Protein AF-B8J6R1-F1 (afdb_monomer)

Mean predicted aligned error: 7.59 Å

Nearest PDB structures (foldseek):
  7c80-assembly1_H  TM=5.118E-01  e=2.790E+00  Mus musculus
  4dok-assembly2_B  TM=2.249E-01  e=8.149E-01  Arabidopsis thaliana
  6kea-assembly3_C  TM=1.669E-01  e=6.079E-01  Escherichia coli K-12
  8dld-assembly1_A  TM=2.001E-01  e=2.958E+00  Physcomitrium patens
  4ext-assembly2_C  TM=1.774E-01  e=2.340E+00  Homo sapiens

Secondary structure (DSSP, 8-state):
-HHHHHHHHHHHHHTS----PPPSSSS-TTSSHHHHHHHHTEEEEEEEETTEEEEEEEEEE--HHHHHHHHHHHHHHHT--HHHHHHHHHHHHHHHHHEEEEEEEEEESSGGG--TTSTT-S-EEEEEETTEEEE-SEEEEE---HHHHHH-TT--TTPEEEEEEEEPPSS-STTS--EEEEEETTEEEEEESSSPPPTTSSSS-TT-

Organism: Anaeromyxobacter dehalogenans (strain ATCC BAA-258 / DSM 21875 / 2CP-1) (NCBI:txid455488)

Radius of gyration: 22.62 Å; Cα contacts (8 Å, |Δi|>4): 304; chains: 1; bounding box: 81×40×54 Å

pLDDT: mean 88.95, std 15.18, range [34.53, 98.81]

Solvent-accessible surface area (backbone atoms only — not comparable to full-atom values): 11945 Å² total; per-residue (Å²): 117,71,70,62,56,53,53,54,52,55,54,55,60,76,66,65,60,81,79,83,72,76,78,78,58,61,74,43,62,84,42,61,71,42,32,56,44,46,54,71,34,39,37,67,29,68,34,64,60,89,90,43,72,47,35,40,41,38,36,31,55,47,49,63,71,41,45,48,34,46,49,54,50,48,30,58,65,71,67,54,51,72,66,57,47,51,54,50,47,56,49,50,54,54,49,46,72,59,18,46,38,30,48,34,34,32,31,34,72,53,64,87,67,56,30,74,59,44,99,80,35,70,55,45,55,32,42,37,45,97,92,45,75,47,58,56,73,42,50,39,79,50,83,87,44,75,66,51,39,39,71,40,74,79,64,48,96,74,42,46,38,29,45,38,30,30,62,57,55,88,73,63,66,77,98,50,61,35,30,48,35,42,35,38,94,91,45,68,31,65,28,56,62,60,55,84,69,72,87,75,74,83,76,72,62,89,90,112

Structure (mmCIF, N/CA/C/O backbone):
data_AF-B8J6R1-F1
#
_entry.id   AF-B8J6R1-F1
#
loop_
_atom_site.group_PDB
_atom_site.id
_atom_site.type_symbol
_atom_site.label_atom_id
_atom_site.label_alt_id
_atom_site.label_comp_id
_atom_site.label_asym_id
_atom_site.label_entity_id
_atom_site.label_seq_id
_atom_site.pdbx_PDB_ins_code
_atom_site.Cartn_x
_atom_site.Cartn_y
_atom_site.Cartn_z
_atom_site.occupancy
_atom_site.B_iso_or_equiv
_atom_site.auth_seq_id
_atom_site.auth_comp_id
_atom_site.auth_asym_id
_atom_site.auth_atom_id
_atom_site.pdbx_PDB_model_num
ATOM 1 N N . MET A 1 1 ? 63.406 -22.999 -19.870 1.00 55.66 1 MET A N 1
ATOM 2 C CA . MET A 1 1 ? 62.777 -21.901 -19.091 1.00 55.66 1 MET A CA 1
ATOM 3 C C . MET A 1 1 ? 61.547 -21.276 -19.757 1.00 55.66 1 MET A C 1
ATOM 5 O O . MET A 1 1 ? 60.588 -21.034 -19.042 1.00 55.66 1 MET A O 1
ATOM 9 N N . ARG A 1 2 ? 61.507 -21.066 -21.085 1.00 55.59 2 ARG A N 1
ATOM 10 C CA . ARG A 1 2 ? 60.378 -20.386 -21.765 1.00 55.59 2 ARG A CA 1
ATOM 11 C C . ARG A 1 2 ? 59.028 -21.137 -21.734 1.00 55.59 2 ARG A C 1
ATOM 13 O O . ARG A 1 2 ? 58.003 -20.495 -21.560 1.00 55.59 2 ARG A O 1
ATOM 20 N N . LEU A 1 3 ? 59.013 -22.476 -21.795 1.00 54.31 3 LEU A N 1
ATOM 21 C CA . LEU A 1 3 ? 57.761 -23.261 -21.729 1.00 54.31 3 LEU A CA 1
ATOM 22 C C . LEU A 1 3 ? 57.068 -23.237 -20.352 1.00 54.31 3 LEU A C 1
ATOM 24 O O . LEU A 1 3 ? 55.846 -23.270 -20.285 1.00 54.31 3 LEU A O 1
ATOM 28 N N . ARG A 1 4 ? 57.828 -23.155 -19.250 1.00 53.97 4 ARG A N 1
ATOM 29 C CA . ARG A 1 4 ? 57.255 -23.097 -17.891 1.00 53.97 4 ARG A CA 1
ATOM 30 C C . ARG A 1 4 ? 56.610 -21.739 -17.596 1.00 53.97 4 ARG A C 1
ATOM 32 O O . ARG A 1 4 ? 55.606 -21.688 -16.900 1.00 53.97 4 ARG A O 1
ATOM 39 N N . ALA A 1 5 ? 57.149 -20.665 -18.176 1.00 56.75 5 ALA A N 1
ATOM 40 C CA . ALA A 1 5 ? 56.562 -19.329 -18.085 1.00 56.75 5 ALA A CA 1
ATOM 41 C C . ALA A 1 5 ? 55.240 -19.222 -18.872 1.00 56.75 5 ALA A C 1
ATOM 43 O O . ALA A 1 5 ? 54.291 -18.612 -18.392 1.00 56.75 5 ALA A O 1
ATOM 44 N N . LEU A 1 6 ? 55.148 -19.875 -20.038 1.00 58.84 6 LEU A N 1
ATOM 45 C CA . LEU A 1 6 ? 53.919 -19.927 -20.843 1.00 58.84 6 LEU A CA 1
ATOM 46 C C . LEU A 1 6 ? 52.807 -20.746 -20.166 1.00 58.84 6 LEU A C 1
ATOM 48 O O . LEU A 1 6 ? 51.653 -20.328 -20.173 1.00 58.84 6 LEU A O 1
ATOM 52 N N . ALA A 1 7 ? 53.150 -21.869 -19.526 1.00 60.62 7 ALA A N 1
ATOM 53 C CA . ALA A 1 7 ? 52.185 -22.684 -18.785 1.00 60.62 7 ALA A CA 1
ATOM 54 C C . ALA A 1 7 ? 51.623 -21.964 -17.542 1.00 60.62 7 ALA A C 1
ATOM 56 O O . ALA A 1 7 ? 50.435 -22.072 -17.252 1.00 60.62 7 ALA A O 1
ATOM 57 N N . ALA A 1 8 ? 52.452 -21.185 -16.838 1.00 61.50 8 ALA A N 1
ATOM 58 C CA . ALA A 1 8 ? 52.012 -20.392 -15.689 1.00 61.50 8 ALA A CA 1
ATOM 59 C C . ALA A 1 8 ? 51.098 -19.218 -16.094 1.00 61.50 8 ALA A C 1
ATOM 61 O O . ALA A 1 8 ? 50.126 -18.931 -15.399 1.00 61.50 8 ALA A O 1
ATOM 62 N N . ALA A 1 9 ? 51.359 -18.578 -17.240 1.00 60.94 9 ALA A N 1
ATOM 63 C CA . ALA A 1 9 ? 50.507 -17.510 -17.769 1.00 60.94 9 ALA A CA 1
ATOM 64 C C . ALA A 1 9 ? 49.133 -18.027 -18.240 1.00 60.94 9 ALA A C 1
ATOM 66 O O . ALA A 1 9 ? 48.117 -17.379 -18.002 1.00 60.94 9 ALA A O 1
ATOM 67 N N . ALA A 1 10 ? 49.083 -19.217 -18.848 1.00 60.88 10 ALA A N 1
ATOM 68 C CA . ALA A 1 10 ? 47.827 -19.846 -19.264 1.00 60.88 10 ALA A CA 1
ATOM 69 C C . ALA A 1 10 ? 46.944 -20.254 -18.067 1.00 60.88 10 ALA A C 1
ATOM 71 O O . ALA A 1 10 ? 45.725 -20.103 -18.121 1.00 60.88 10 ALA A O 1
ATOM 72 N N . LEU A 1 11 ? 47.553 -20.706 -16.964 1.00 62.97 11 LEU A N 1
ATOM 73 C CA . LEU A 1 11 ? 46.832 -21.046 -15.734 1.00 62.97 11 LEU A CA 1
ATOM 74 C C . LEU A 1 11 ? 46.283 -19.799 -15.013 1.00 62.97 11 LEU A C 1
ATOM 76 O O . LEU A 1 11 ? 45.207 -19.856 -14.426 1.00 62.97 11 LEU A O 1
ATOM 80 N N . ALA A 1 12 ? 46.979 -18.661 -15.103 1.00 61.75 12 ALA A N 1
ATOM 81 C CA . ALA A 1 12 ? 46.515 -17.393 -14.539 1.00 61.75 12 ALA A CA 1
ATOM 82 C C . ALA A 1 12 ? 45.316 -16.792 -15.303 1.00 61.75 12 ALA A C 1
ATOM 84 O O . ALA A 1 12 ? 44.443 -16.201 -14.673 1.00 61.75 12 ALA A O 1
ATOM 85 N N . LEU A 1 13 ? 45.219 -16.987 -16.629 1.00 61.38 13 LEU A N 1
ATOM 86 C CA . LEU A 1 13 ? 44.029 -16.586 -17.401 1.00 61.38 13 LEU A CA 1
ATOM 87 C C . LEU A 1 13 ? 42.814 -17.489 -17.141 1.00 61.38 13 LEU A C 1
ATOM 89 O O . LEU A 1 13 ? 41.689 -17.004 -17.180 1.00 61.38 13 LEU A O 1
ATOM 93 N N . ALA A 1 14 ? 43.016 -18.774 -16.838 1.00 60.88 14 ALA A N 1
ATOM 94 C CA . ALA A 1 14 ? 41.920 -19.688 -16.500 1.00 60.88 14 ALA A CA 1
ATOM 95 C C . ALA A 1 14 ? 41.307 -19.416 -15.108 1.00 60.88 14 ALA A C 1
ATOM 97 O O . ALA A 1 14 ? 40.195 -19.856 -14.830 1.00 60.88 14 ALA A O 1
ATOM 98 N N . LEU A 1 15 ? 42.017 -18.675 -14.248 1.00 60.22 15 LEU A N 1
ATOM 99 C CA . LEU A 1 15 ? 41.553 -18.222 -12.930 1.00 60.22 15 LEU A CA 1
ATOM 100 C C . LEU A 1 15 ? 40.971 -16.798 -12.952 1.00 60.22 15 LEU A C 1
ATOM 102 O O . LEU A 1 15 ? 40.545 -16.299 -11.909 1.00 60.22 15 LEU A O 1
ATOM 106 N N . ALA A 1 16 ? 40.923 -16.142 -14.117 1.00 60.88 16 ALA A N 1
ATOM 107 C CA . ALA A 1 16 ? 40.263 -14.853 -14.288 1.00 60.88 16 ALA A CA 1
ATOM 108 C C . ALA A 1 16 ? 38.734 -15.039 -14.298 1.00 60.88 16 ALA A C 1
ATOM 110 O O . ALA A 1 16 ? 38.104 -14.995 -15.345 1.00 60.88 16 ALA A O 1
ATOM 111 N N . GLY A 1 17 ? 38.190 -15.286 -13.102 1.00 61.81 17 GLY A N 1
ATOM 112 C CA . GLY A 1 17 ? 36.862 -14.904 -12.621 1.00 61.81 17 GLY A CA 1
ATOM 113 C C . GLY A 1 17 ? 35.647 -15.332 -13.443 1.00 61.81 17 GLY A C 1
ATOM 114 O O . GLY A 1 17 ? 35.433 -14.870 -14.558 1.00 61.81 17 GLY A O 1
ATOM 115 N N . CYS A 1 18 ? 34.741 -16.090 -12.816 1.00 72.12 18 CYS A N 1
ATOM 116 C CA . CYS A 1 18 ? 33.336 -16.067 -13.222 1.00 72.12 18 CYS A CA 1
ATOM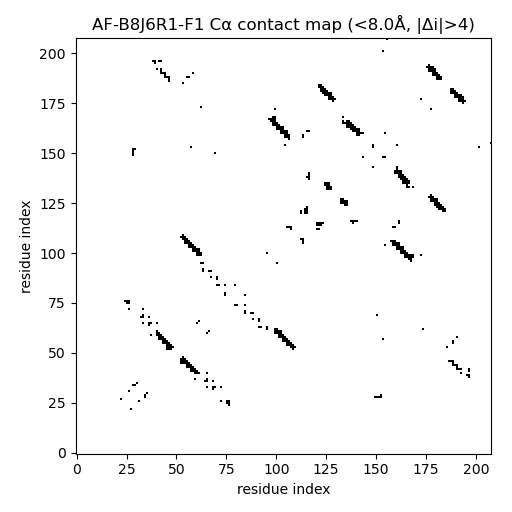 117 C C . CYS A 1 18 ? 32.901 -14.599 -13.399 1.00 72.12 18 CYS A C 1
ATOM 119 O O . CYS A 1 18 ? 33.167 -13.797 -12.496 1.00 72.12 18 CYS A O 1
ATOM 121 N N . PRO A 1 19 ? 32.266 -14.223 -14.525 1.00 68.25 19 PRO A N 1
ATOM 122 C CA . PRO A 1 19 ? 31.814 -12.855 -14.714 1.00 68.25 19 PRO A CA 1
ATOM 123 C C . PRO A 1 19 ? 30.900 -12.488 -13.546 1.00 68.25 19 PRO A C 1
ATOM 125 O O . PRO A 1 19 ? 29.954 -13.215 -13.223 1.00 68.25 19 PRO A O 1
ATOM 128 N N . PHE A 1 20 ? 31.227 -11.386 -12.874 1.00 72.81 20 PHE A N 1
ATOM 129 C CA . PHE A 1 20 ? 30.386 -10.818 -11.832 1.00 72.81 20 PHE A CA 1
ATOM 130 C C . PHE A 1 20 ? 29.082 -10.407 -12.517 1.00 72.81 20 PHE A C 1
ATOM 132 O O . PHE A 1 20 ? 29.046 -9.429 -13.263 1.00 72.81 20 PHE A O 1
ATOM 139 N N . HIS A 1 21 ? 28.035 -11.215 -12.359 1.00 73.38 21 HIS A N 1
ATOM 140 C CA . HIS A 1 21 ? 26.746 -10.886 -12.946 1.00 73.38 21 HIS A CA 1
ATOM 141 C C . HIS A 1 21 ? 26.212 -9.659 -12.203 1.00 73.38 21 HIS A C 1
ATOM 143 O O . HIS A 1 21 ? 26.249 -9.641 -10.966 1.00 73.38 21 HIS A O 1
ATOM 149 N N . PRO A 1 22 ? 25.752 -8.617 -12.916 1.00 75.25 22 PRO A N 1
ATOM 150 C CA . PRO A 1 22 ? 25.158 -7.468 -12.255 1.00 75.25 22 PRO A CA 1
ATOM 151 C C . PRO A 1 22 ? 23.956 -7.940 -11.436 1.00 75.25 22 PRO A C 1
ATOM 153 O O . PRO A 1 22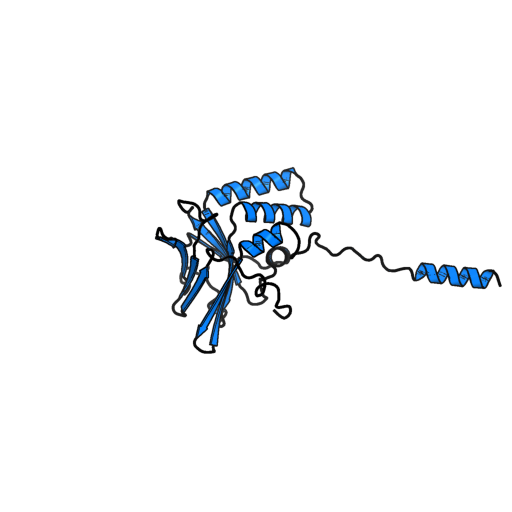 ? 23.198 -8.804 -11.885 1.00 75.25 22 PRO A O 1
ATOM 156 N N . ARG A 1 23 ? 23.783 -7.373 -10.238 1.00 79.38 23 ARG A N 1
ATOM 157 C CA . ARG A 1 23 ? 22.614 -7.633 -9.390 1.00 79.38 23 ARG A CA 1
ATOM 158 C C . ARG A 1 23 ? 21.347 -7.431 -10.218 1.00 79.38 23 ARG A C 1
ATOM 160 O O . ARG A 1 23 ? 21.246 -6.437 -10.922 1.00 79.38 23 ARG A O 1
ATOM 167 N N . GLN A 1 24 ? 20.403 -8.358 -10.129 1.00 83.12 24 GLN A N 1
ATOM 168 C CA . GLN A 1 24 ? 19.082 -8.231 -10.736 1.00 83.12 24 GLN A CA 1
ATOM 169 C C . GLN A 1 24 ? 18.014 -8.294 -9.633 1.00 83.12 24 GLN A C 1
ATOM 171 O O . GLN A 1 24 ? 18.225 -8.996 -8.640 1.00 83.12 24 GLN A O 1
ATOM 176 N N . PRO A 1 25 ? 16.883 -7.592 -9.789 1.00 86.12 25 PRO A N 1
ATOM 177 C CA . PRO A 1 25 ? 16.587 -6.656 -10.874 1.00 86.12 25 PRO A CA 1
ATOM 178 C C . PRO A 1 25 ? 17.297 -5.298 -10.689 1.00 86.12 25 PRO A C 1
ATOM 180 O O . PRO A 1 25 ? 17.637 -4.919 -9.568 1.00 86.12 25 PRO A O 1
ATOM 183 N N . VAL A 1 26 ? 17.509 -4.563 -11.788 1.00 85.00 26 VAL A N 1
ATOM 184 C CA . VAL A 1 26 ? 18.005 -3.172 -11.774 1.00 85.00 26 VAL A CA 1
ATOM 185 C C . VAL A 1 26 ? 16.882 -2.228 -12.225 1.00 85.00 26 VAL A C 1
ATOM 187 O O . VAL A 1 26 ? 16.290 -2.477 -13.274 1.00 85.00 26 VAL A O 1
ATOM 190 N N . PRO A 1 27 ? 16.586 -1.140 -11.490 1.00 89.00 27 PRO A N 1
ATOM 191 C CA . PRO A 1 27 ? 17.128 -0.795 -10.174 1.00 89.00 27 PRO A CA 1
ATOM 192 C C . PRO A 1 27 ? 16.571 -1.717 -9.081 1.00 89.00 27 PRO A C 1
ATOM 194 O O . PRO A 1 27 ? 15.461 -2.245 -9.224 1.00 89.00 27 PRO A O 1
ATOM 197 N N . GLY A 1 28 ? 17.314 -1.896 -7.987 1.00 90.62 28 GLY A N 1
ATOM 198 C CA . GLY A 1 28 ? 16.913 -2.783 -6.893 1.00 90.62 28 GLY A CA 1
ATOM 199 C C . GLY A 1 28 ? 15.638 -2.324 -6.158 1.00 90.62 28 GLY A C 1
ATOM 200 O O . GLY A 1 28 ? 15.211 -1.175 -6.307 1.00 90.62 28 GLY A O 1
ATOM 201 N N . PRO A 1 29 ? 15.028 -3.185 -5.316 1.00 89.62 29 PRO A N 1
ATOM 202 C CA . PRO A 1 29 ? 13.804 -2.877 -4.553 1.00 89.62 29 PRO A CA 1
ATOM 203 C C . PRO A 1 29 ? 13.832 -1.590 -3.709 1.00 89.62 29 PRO A C 1
ATOM 205 O O . PRO A 1 29 ? 12.782 -0.999 -3.444 1.00 89.62 29 PRO A O 1
ATOM 208 N N . ARG A 1 30 ? 15.024 -1.166 -3.269 1.00 90.81 30 ARG A N 1
ATOM 209 C CA . ARG A 1 30 ? 15.253 -0.003 -2.390 1.00 90.81 30 ARG A CA 1
ATOM 210 C C . ARG A 1 30 ? 15.948 1.172 -3.092 1.00 90.81 30 ARG A C 1
ATOM 212 O O . ARG A 1 30 ? 16.532 2.023 -2.441 1.00 90.81 30 ARG A O 1
ATOM 219 N N . GLU A 1 31 ? 15.945 1.194 -4.420 1.00 90.19 31 GLU A N 1
ATOM 220 C CA . GLU A 1 31 ? 16.673 2.192 -5.214 1.00 90.19 31 GLU A CA 1
ATOM 221 C C . GLU A 1 31 ? 15.722 2.932 -6.153 1.00 90.19 31 GLU A C 1
ATOM 223 O O . GLU A 1 31 ? 14.806 2.306 -6.680 1.00 90.19 31 GLU A O 1
ATOM 228 N N . GLY A 1 32 ? 15.979 4.212 -6.443 1.00 93.62 32 GLY A N 1
ATOM 229 C CA . GLY A 1 32 ? 15.327 5.008 -7.496 1.00 93.62 32 GLY A CA 1
ATOM 230 C C . GLY A 1 32 ? 13.921 5.529 -7.167 1.00 93.62 32 GLY A C 1
ATOM 231 O O . GLY A 1 32 ? 13.358 5.192 -6.135 1.00 93.62 32 GLY A O 1
ATOM 232 N N . GLU A 1 33 ? 13.327 6.272 -8.110 1.00 95.44 33 GLU A N 1
ATOM 233 C CA . GLU A 1 33 ? 12.076 7.051 -7.949 1.00 95.44 33 GLU A CA 1
ATOM 234 C C . GLU A 1 33 ? 10.950 6.305 -7.210 1.00 95.44 33 GLU A C 1
ATOM 236 O O . GLU A 1 33 ? 10.408 6.807 -6.231 1.00 95.44 33 GLU A O 1
ATOM 241 N N . TRP A 1 34 ? 10.616 5.082 -7.642 1.00 96.38 34 TRP A N 1
ATOM 242 C CA . TRP A 1 34 ? 9.596 4.261 -6.973 1.00 96.38 34 TRP A CA 1
ATOM 243 C C . TRP A 1 34 ? 9.893 4.020 -5.487 1.00 96.38 34 TRP A C 1
ATOM 245 O O . TRP A 1 34 ? 8.974 4.054 -4.677 1.00 96.38 34 TRP A O 1
ATOM 255 N N . SER A 1 35 ? 11.153 3.767 -5.123 1.00 95.81 35 SER A N 1
ATOM 256 C CA . SER A 1 35 ? 11.527 3.526 -3.728 1.00 95.81 35 SER A CA 1
ATOM 257 C C . SER A 1 35 ? 11.261 4.760 -2.871 1.00 95.81 35 SER A 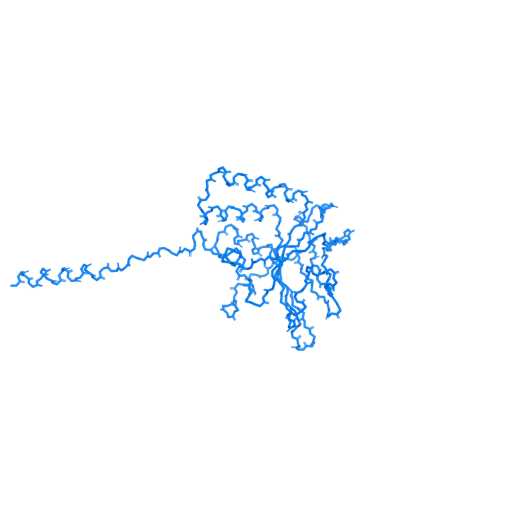C 1
ATOM 259 O O . SER A 1 35 ? 10.671 4.630 -1.800 1.00 95.81 35 SER A O 1
ATOM 261 N N . ASP A 1 36 ? 11.636 5.936 -3.374 1.00 95.12 36 ASP A N 1
ATOM 262 C CA . ASP A 1 36 ? 11.497 7.212 -2.669 1.00 95.12 36 ASP A CA 1
ATOM 263 C C . ASP A 1 36 ? 10.019 7.583 -2.489 1.00 95.12 36 ASP A C 1
ATOM 265 O O . ASP A 1 36 ? 9.579 7.886 -1.378 1.00 95.12 36 ASP A O 1
ATOM 269 N N . LEU A 1 37 ? 9.225 7.477 -3.563 1.00 95.88 37 LEU A N 1
ATOM 270 C CA . LEU A 1 37 ? 7.783 7.743 -3.522 1.00 95.88 37 LEU A CA 1
ATOM 271 C C . LEU A 1 37 ? 7.047 6.744 -2.627 1.00 95.88 37 LEU A C 1
ATOM 273 O O . LEU A 1 37 ? 6.264 7.144 -1.768 1.00 95.88 37 LEU A O 1
ATOM 277 N N . ARG A 1 38 ? 7.349 5.444 -2.746 1.00 96.44 38 ARG A N 1
ATOM 278 C CA . ARG A 1 38 ? 6.788 4.419 -1.856 1.00 96.44 38 ARG A CA 1
ATOM 279 C C . ARG A 1 38 ? 7.120 4.729 -0.401 1.00 96.44 38 ARG A C 1
ATOM 281 O O . ARG A 1 38 ? 6.229 4.642 0.438 1.00 96.44 38 ARG A O 1
ATOM 288 N N . ALA A 1 39 ? 8.371 5.062 -0.082 1.00 94.44 39 ALA A N 1
ATOM 289 C CA . ALA A 1 39 ? 8.777 5.371 1.287 1.00 94.44 39 ALA A CA 1
ATOM 290 C C . ALA A 1 39 ? 8.004 6.579 1.841 1.00 94.44 39 ALA A C 1
ATOM 292 O O . ALA A 1 39 ? 7.430 6.491 2.929 1.00 94.44 39 ALA A O 1
ATOM 293 N N . ALA A 1 40 ? 7.898 7.661 1.064 1.00 93.44 40 ALA A N 1
ATOM 294 C CA . ALA A 1 40 ? 7.131 8.850 1.433 1.00 93.44 40 ALA A CA 1
ATOM 295 C C . ALA A 1 40 ? 5.632 8.558 1.626 1.00 93.44 40 ALA A C 1
ATOM 297 O O . ALA A 1 40 ? 5.004 9.107 2.538 1.00 93.44 40 ALA A O 1
ATOM 298 N N . ALA A 1 41 ? 5.077 7.650 0.824 1.00 95.44 41 ALA A N 1
ATOM 299 C CA . ALA A 1 41 ? 3.675 7.251 0.852 1.00 95.44 41 ALA A CA 1
ATOM 300 C C . ALA A 1 41 ? 3.382 6.037 1.754 1.00 95.44 41 ALA A C 1
ATOM 302 O O . ALA A 1 41 ? 2.276 5.508 1.699 1.00 95.44 41 ALA A O 1
ATOM 303 N N . THR A 1 42 ? 4.330 5.564 2.577 1.00 96.94 42 THR A N 1
ATOM 304 C CA . THR A 1 42 ? 4.124 4.398 3.459 1.00 96.94 42 THR A CA 1
ATOM 305 C C . THR A 1 42 ? 4.010 4.794 4.924 1.00 96.94 42 THR A C 1
ATOM 307 O O . THR A 1 42 ? 4.793 5.597 5.432 1.00 96.94 42 THR A O 1
ATOM 310 N N . ARG A 1 43 ? 3.050 4.201 5.636 1.00 96.62 43 ARG A N 1
ATOM 311 C CA . ARG A 1 43 ? 2.865 4.346 7.086 1.00 96.62 43 ARG A CA 1
ATOM 312 C C . ARG A 1 43 ? 2.734 2.983 7.749 1.00 96.62 43 ARG A C 1
ATOM 314 O O . ARG A 1 43 ? 2.315 2.014 7.121 1.00 96.62 43 ARG A O 1
ATOM 321 N N . ARG A 1 44 ? 3.087 2.915 9.033 1.00 96.38 44 ARG A N 1
ATOM 322 C CA . ARG A 1 44 ? 2.980 1.711 9.862 1.00 96.38 44 ARG A CA 1
ATOM 323 C C . ARG A 1 44 ? 2.386 2.060 11.216 1.00 96.38 44 ARG A C 1
ATOM 325 O O . ARG A 1 44 ? 2.749 3.077 11.800 1.00 96.38 44 ARG A O 1
ATOM 332 N N . ALA A 1 45 ? 1.526 1.187 11.718 1.00 97.12 45 ALA A N 1
ATOM 333 C CA . ALA A 1 45 ? 0.986 1.251 13.065 1.00 97.12 45 ALA A CA 1
ATOM 334 C C . ALA A 1 45 ? 0.968 -0.150 13.683 1.00 97.12 45 ALA A C 1
ATOM 336 O O . ALA A 1 45 ? 0.766 -1.148 12.989 1.00 97.12 45 ALA A O 1
ATOM 337 N N . THR A 1 46 ? 1.167 -0.207 14.997 1.00 96.69 46 THR A N 1
ATOM 338 C CA . THR A 1 46 ? 1.205 -1.456 15.758 1.00 96.69 46 THR A CA 1
ATOM 339 C C . THR A 1 46 ? 0.239 -1.364 16.926 1.00 96.69 46 THR A C 1
ATOM 341 O O . THR A 1 46 ? 0.225 -0.369 17.650 1.00 96.69 46 THR A O 1
ATOM 344 N N . LEU A 1 47 ? -0.560 -2.409 17.112 1.00 96.50 47 LEU A N 1
ATOM 345 C CA . LEU A 1 47 ? -1.501 -2.549 18.211 1.00 96.50 47 LEU A CA 1
ATOM 346 C C . LEU A 1 47 ? -0.907 -3.452 19.294 1.00 96.50 47 LEU A C 1
ATOM 348 O O . LEU A 1 47 ? -0.588 -4.616 19.037 1.00 96.50 47 LEU A O 1
ATOM 352 N N . TYR A 1 48 ? -0.829 -2.916 20.508 1.00 95.50 48 TYR A N 1
ATOM 353 C CA . TYR A 1 48 ? -0.464 -3.651 21.713 1.00 95.50 48 TYR A CA 1
ATOM 354 C C . TYR A 1 48 ? -1.618 -3.664 22.715 1.00 95.50 48 TYR A C 1
ATOM 356 O O . TYR A 1 48 ? -2.366 -2.693 22.827 1.00 95.50 48 TYR A O 1
ATOM 364 N N . ASP A 1 49 ? -1.716 -4.757 23.463 1.00 92.62 49 ASP A N 1
ATOM 365 C CA . ASP A 1 49 ? -2.582 -4.922 24.629 1.00 92.62 49 ASP A CA 1
ATOM 366 C C . ASP A 1 49 ? -1.684 -5.229 25.836 1.00 92.62 49 ASP A C 1
ATOM 368 O O . ASP A 1 49 ? -1.191 -6.344 26.021 1.00 92.62 49 ASP A O 1
ATOM 372 N N . GLY A 1 50 ? -1.329 -4.184 26.590 1.00 92.75 50 GLY A N 1
ATOM 373 C CA . GLY A 1 50 ? -0.240 -4.254 27.564 1.00 92.75 50 GLY A CA 1
ATOM 374 C C . GLY A 1 50 ? 1.101 -4.558 26.886 1.00 92.75 50 GLY A C 1
ATOM 375 O O . GLY A 1 50 ? 1.624 -3.728 26.147 1.00 92.75 50 GLY A O 1
ATOM 376 N N . LEU A 1 51 ? 1.660 -5.742 27.154 1.00 93.69 51 LEU A N 1
ATOM 377 C CA . LEU A 1 51 ? 2.893 -6.237 26.518 1.00 93.69 51 LEU A CA 1
ATOM 378 C C . LEU A 1 51 ? 2.619 -7.194 25.349 1.00 93.69 51 LEU A C 1
ATOM 380 O O . LEU A 1 51 ? 3.556 -7.631 24.681 1.00 93.69 51 LEU A O 1
ATOM 384 N N . GLU A 1 52 ? 1.357 -7.549 25.108 1.00 94.00 52 GLU A N 1
ATOM 385 C CA . GLU A 1 52 ? 0.983 -8.466 24.038 1.00 94.00 52 GLU A CA 1
ATOM 386 C C . GLU A 1 52 ? 0.901 -7.713 22.710 1.00 94.00 52 GLU A C 1
ATOM 388 O O . GLU A 1 52 ? 0.137 -6.758 22.560 1.00 94.00 52 GLU A O 1
ATOM 393 N N . HIS A 1 53 ? 1.675 -8.153 21.722 1.00 95.00 53 HIS A N 1
ATOM 394 C CA . HIS A 1 53 ? 1.527 -7.688 20.349 1.00 95.00 53 HIS A CA 1
ATOM 395 C C . HIS A 1 53 ? 0.276 -8.311 19.730 1.00 95.00 53 HIS A C 1
ATOM 397 O O . HIS A 1 53 ? 0.167 -9.532 19.658 1.00 95.00 53 HIS A O 1
ATOM 403 N N . ARG A 1 54 ? -0.675 -7.482 19.293 1.00 97.06 54 ARG A N 1
ATOM 404 C CA . ARG A 1 54 ? -1.951 -7.950 18.730 1.00 97.06 54 ARG A CA 1
ATOM 405 C C . ARG A 1 54 ? -1.961 -7.918 17.213 1.00 97.06 54 ARG A C 1
ATOM 407 O O . ARG A 1 54 ? -2.427 -8.869 16.588 1.00 97.06 54 ARG A O 1
ATOM 414 N N . ALA A 1 55 ? -1.487 -6.819 16.631 1.00 97.94 55 ALA A N 1
ATOM 415 C CA . ALA A 1 55 ? -1.496 -6.611 15.191 1.00 97.94 55 ALA A CA 1
ATOM 416 C C . ALA A 1 55 ? -0.452 -5.578 14.757 1.00 97.94 55 ALA A C 1
ATOM 418 O O . ALA A 1 55 ? -0.104 -4.678 15.521 1.00 97.94 55 ALA A O 1
ATOM 419 N N . THR A 1 56 ? 0.003 -5.682 13.513 1.00 98.12 56 THR A N 1
ATOM 420 C CA . THR A 1 56 ? 0.781 -4.648 12.821 1.00 98.12 56 THR A CA 1
ATOM 421 C C . THR A 1 56 ? 0.150 -4.416 11.462 1.00 98.12 56 THR A C 1
ATOM 423 O O . THR A 1 56 ? -0.113 -5.368 10.735 1.00 98.12 56 THR A O 1
ATOM 426 N N . ALA A 1 57 ? -0.045 -3.156 11.098 1.00 98.44 57 ALA A N 1
ATOM 427 C CA . ALA A 1 57 ? -0.481 -2.762 9.771 1.00 98.44 57 ALA A CA 1
ATOM 428 C C . ALA A 1 57 ? 0.563 -1.848 9.130 1.00 98.44 57 ALA A C 1
ATOM 430 O O . ALA A 1 57 ? 1.002 -0.877 9.748 1.00 98.44 57 ALA A O 1
ATOM 431 N N . THR A 1 58 ? 0.934 -2.138 7.885 1.00 98.62 58 THR A N 1
ATOM 432 C CA . THR A 1 58 ? 1.771 -1.269 7.047 1.00 98.62 58 THR A CA 1
ATOM 433 C C . THR A 1 58 ? 1.028 -0.982 5.752 1.00 98.62 58 THR A C 1
ATOM 435 O O . THR A 1 58 ? 0.665 -1.917 5.045 1.00 98.62 58 THR A O 1
ATOM 438 N N . ALA A 1 59 ? 0.788 0.286 5.435 1.00 98.44 59 ALA A N 1
ATOM 439 C CA . ALA A 1 59 ? 0.052 0.689 4.241 1.00 98.44 59 ALA A CA 1
ATOM 440 C C . ALA A 1 59 ? 0.862 1.657 3.387 1.00 98.44 59 ALA A C 1
ATOM 442 O O . ALA A 1 59 ? 1.430 2.605 3.928 1.00 98.44 59 ALA A O 1
ATOM 443 N N . THR A 1 60 ? 0.830 1.472 2.069 1.00 98.25 60 THR A N 1
ATOM 444 C CA . THR A 1 60 ? 1.268 2.471 1.089 1.00 98.25 60 THR A CA 1
ATOM 445 C C . THR A 1 60 ? 0.045 3.075 0.408 1.00 98.25 60 THR A C 1
ATOM 447 O O . THR A 1 60 ? -0.747 2.330 -0.175 1.00 98.25 60 THR A O 1
ATOM 450 N N . HIS A 1 61 ? -0.114 4.401 0.462 1.00 97.62 61 HIS A N 1
ATOM 451 C CA . HIS A 1 61 ? -1.090 5.110 -0.376 1.00 97.62 61 HIS A CA 1
ATOM 452 C C . HIS A 1 61 ? -0.591 5.118 -1.815 1.00 97.62 61 HIS A C 1
ATOM 454 O O . HIS A 1 61 ? 0.556 5.463 -2.084 1.00 97.62 61 HIS A O 1
ATOM 460 N N . LEU A 1 62 ? -1.441 4.692 -2.738 1.00 97.00 62 LEU A N 1
ATOM 461 C CA . LEU A 1 62 ? -1.129 4.622 -4.156 1.00 97.00 62 LEU A CA 1
ATOM 462 C C . LEU A 1 62 ? -1.891 5.734 -4.870 1.00 97.00 62 LEU A C 1
ATOM 464 O O . LEU A 1 62 ? -2.869 5.479 -5.582 1.00 97.00 62 LEU A O 1
ATOM 468 N N . GLY A 1 63 ? -1.430 6.966 -4.643 1.00 94.75 63 GLY A N 1
ATOM 469 C CA . GLY A 1 63 ? -1.817 8.133 -5.423 1.00 94.75 63 GLY A CA 1
ATOM 470 C C . GLY A 1 63 ? -1.322 8.030 -6.866 1.00 94.75 63 GLY A C 1
ATOM 471 O O . GLY A 1 63 ? -0.671 7.057 -7.269 1.00 94.75 63 GLY A O 1
ATOM 472 N N . LEU A 1 64 ? -1.657 9.025 -7.689 1.00 95.38 64 LEU A N 1
ATOM 473 C CA . LEU A 1 64 ? -1.260 9.008 -9.096 1.00 95.38 64 LEU A CA 1
ATOM 474 C C . LEU A 1 64 ? 0.275 8.972 -9.283 1.00 95.38 64 LEU A C 1
ATOM 476 O O . LEU A 1 64 ? 0.732 8.127 -10.062 1.00 95.38 64 LEU A O 1
ATOM 480 N N . PRO A 1 65 ? 1.084 9.795 -8.583 1.00 95.81 65 PRO A N 1
ATOM 481 C CA . PRO A 1 65 ? 2.542 9.749 -8.720 1.00 95.81 65 PRO A CA 1
ATOM 482 C C . PRO A 1 65 ? 3.125 8.370 -8.387 1.00 95.81 65 PRO A C 1
ATOM 484 O O . PRO A 1 65 ? 3.942 7.835 -9.143 1.00 95.81 65 PRO A O 1
ATOM 487 N N . GLU A 1 66 ? 2.664 7.752 -7.298 1.00 97.25 66 GLU A N 1
ATOM 488 C CA . GLU A 1 66 ? 3.127 6.439 -6.845 1.00 97.25 66 GLU A CA 1
ATOM 489 C C . GLU A 1 66 ? 2.759 5.347 -7.851 1.00 97.25 66 GLU A C 1
ATOM 491 O O . GLU A 1 66 ? 3.590 4.499 -8.188 1.00 97.25 66 GLU A O 1
ATOM 496 N N . ARG A 1 67 ? 1.526 5.371 -8.369 1.00 97.75 67 ARG A N 1
ATOM 497 C CA . ARG A 1 67 ? 1.052 4.411 -9.376 1.00 97.75 67 ARG A CA 1
ATOM 498 C C . ARG A 1 67 ? 1.872 4.476 -10.657 1.00 97.75 67 ARG A C 1
ATOM 500 O O . ARG A 1 67 ? 2.288 3.433 -11.169 1.00 97.75 67 ARG A O 1
ATOM 507 N N . GLU A 1 68 ? 2.138 5.677 -11.167 1.00 98.25 68 GLU A N 1
ATOM 508 C CA . GLU A 1 68 ? 2.949 5.839 -12.374 1.00 98.25 68 GLU A CA 1
ATOM 509 C C . GLU A 1 68 ? 4.393 5.376 -12.151 1.00 98.25 68 GLU A C 1
ATOM 511 O O . GLU A 1 68 ? 4.938 4.639 -12.979 1.00 98.25 68 GLU A O 1
ATOM 516 N N . ALA A 1 69 ? 5.004 5.739 -11.021 1.00 98.25 69 ALA A N 1
ATOM 517 C CA . ALA A 1 69 ? 6.362 5.316 -10.686 1.00 98.25 69 ALA A CA 1
ATOM 518 C C . ALA A 1 69 ? 6.471 3.792 -10.504 1.00 98.25 69 ALA A C 1
ATOM 520 O O . ALA A 1 69 ? 7.426 3.176 -10.991 1.00 98.25 69 ALA A O 1
ATOM 521 N N . ARG A 1 70 ? 5.468 3.158 -9.881 1.00 98.06 70 ARG A N 1
ATOM 522 C CA . ARG A 1 70 ? 5.347 1.693 -9.780 1.00 98.06 70 ARG A CA 1
ATOM 523 C C . ARG A 1 70 ? 5.301 1.041 -11.156 1.00 98.06 70 ARG A C 1
ATOM 525 O O . ARG A 1 70 ? 5.971 0.039 -11.397 1.00 98.06 70 ARG A O 1
ATOM 532 N N . VAL A 1 71 ? 4.523 1.606 -12.075 1.00 98.25 71 VAL A N 1
ATOM 533 C CA . VAL A 1 71 ? 4.400 1.096 -13.444 1.00 98.25 71 VAL A CA 1
ATOM 534 C C . VAL A 1 71 ? 5.707 1.242 -14.220 1.00 98.25 71 VAL A C 1
ATOM 536 O O . VAL A 1 71 ? 6.134 0.281 -14.857 1.00 98.25 71 VAL A O 1
ATOM 539 N N . ARG A 1 72 ? 6.398 2.382 -14.112 1.00 98.19 72 ARG A N 1
ATOM 540 C CA . ARG A 1 72 ? 7.735 2.558 -14.710 1.00 98.19 72 ARG A CA 1
ATOM 541 C C . ARG A 1 72 ? 8.749 1.570 -14.130 1.00 98.19 72 ARG A C 1
ATOM 543 O O . ARG A 1 72 ? 9.568 1.029 -14.871 1.00 98.19 72 ARG A O 1
ATOM 550 N N . ARG A 1 73 ? 8.672 1.286 -12.823 1.00 97.50 73 ARG A N 1
ATOM 551 C CA . ARG A 1 73 ? 9.498 0.261 -12.166 1.00 97.50 73 ARG A CA 1
ATOM 552 C C . ARG A 1 73 ? 9.258 -1.123 -12.761 1.00 97.50 73 ARG A C 1
ATOM 554 O O . ARG A 1 73 ? 10.217 -1.798 -13.123 1.00 97.50 73 ARG A O 1
ATOM 561 N N . LEU A 1 74 ? 7.995 -1.523 -12.884 1.00 97.25 74 LEU A N 1
ATOM 562 C CA . LEU A 1 74 ? 7.621 -2.800 -13.490 1.00 97.25 74 LEU A CA 1
ATOM 563 C C . LEU A 1 74 ? 8.073 -2.891 -14.946 1.00 97.25 74 LEU A C 1
ATOM 565 O O . LEU A 1 74 ? 8.642 -3.906 -15.334 1.00 97.25 74 LEU A O 1
ATOM 569 N N . ALA A 1 75 ? 7.895 -1.821 -15.721 1.00 97.56 75 ALA A N 1
ATOM 570 C CA . ALA A 1 75 ? 8.345 -1.761 -17.106 1.00 97.56 75 ALA A CA 1
ATOM 571 C C . ALA A 1 75 ? 9.855 -1.999 -17.232 1.00 97.56 75 ALA A C 1
ATOM 573 O O . ALA A 1 75 ? 10.282 -2.769 -18.090 1.00 97.56 75 ALA A O 1
ATOM 574 N N . ALA A 1 76 ? 10.654 -1.397 -16.344 1.00 95.94 76 ALA A N 1
ATOM 575 C CA . ALA A 1 76 ? 12.099 -1.605 -16.310 1.00 95.94 76 ALA A CA 1
ATOM 576 C C . ALA A 1 76 ? 12.475 -3.054 -15.954 1.00 95.94 76 ALA A C 1
ATOM 578 O O . ALA A 1 76 ? 13.358 -3.631 -16.582 1.00 95.94 76 ALA A O 1
ATOM 579 N N . TRP A 1 77 ? 11.798 -3.656 -14.973 1.00 95.62 77 TRP A N 1
ATOM 580 C CA . TRP A 1 77 ? 12.080 -5.028 -14.532 1.00 95.62 77 TRP A CA 1
ATOM 581 C C . TRP A 1 77 ? 11.640 -6.098 -15.528 1.00 95.62 77 TRP A C 1
ATOM 583 O O . TRP A 1 77 ? 12.313 -7.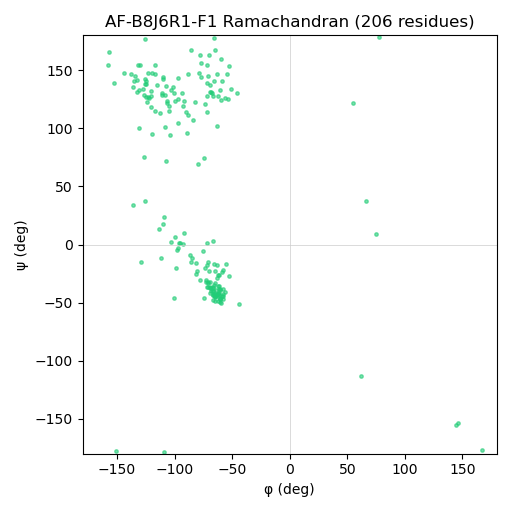116 -15.670 1.00 95.62 77 TRP A O 1
ATOM 593 N N . LEU A 1 78 ? 10.509 -5.880 -16.197 1.00 95.19 78 LEU A N 1
ATOM 594 C CA . LEU A 1 78 ? 9.894 -6.848 -17.103 1.00 95.19 78 LEU A CA 1
ATOM 595 C C . LEU A 1 78 ? 10.249 -6.601 -18.575 1.00 95.19 78 LEU A C 1
ATOM 597 O O . LEU A 1 78 ? 9.842 -7.380 -19.432 1.00 95.19 78 LEU A O 1
ATOM 601 N N . GLY A 1 79 ? 11.004 -5.539 -18.874 1.00 95.56 79 GLY A N 1
ATOM 602 C CA . GLY A 1 79 ? 11.436 -5.210 -20.232 1.00 95.56 79 GLY A CA 1
ATOM 603 C C . GLY A 1 79 ? 10.286 -4.813 -21.159 1.00 95.56 79 GLY A C 1
ATOM 604 O O . GLY A 1 79 ? 10.294 -5.191 -22.329 1.00 95.56 79 GLY A O 1
ATOM 605 N N . TRP A 1 80 ? 9.292 -4.084 -20.644 1.00 97.69 80 TRP A N 1
ATOM 606 C CA . TRP A 1 80 ? 8.142 -3.647 -21.439 1.00 97.69 80 TRP A CA 1
ATOM 607 C C . TRP A 1 80 ? 8.546 -2.701 -22.571 1.00 97.69 80 TRP A C 1
ATOM 609 O O . TRP A 1 80 ? 9.437 -1.858 -22.441 1.00 97.69 80 TRP A O 1
ATOM 619 N N . THR A 1 81 ? 7.822 -2.803 -23.679 1.00 98.31 81 THR A N 1
ATOM 620 C CA . THR A 1 81 ? 7.852 -1.833 -24.772 1.00 98.31 81 THR A CA 1
ATOM 621 C C . THR A 1 81 ? 7.200 -0.511 -24.354 1.00 98.31 81 THR A C 1
ATOM 623 O O . THR A 1 81 ? 6.415 -0.445 -23.406 1.00 98.31 81 THR A O 1
ATOM 626 N N . ALA A 1 82 ? 7.470 0.560 -25.108 1.00 98.12 82 ALA A N 1
ATOM 627 C CA . ALA A 1 82 ? 6.830 1.857 -24.878 1.00 98.12 82 ALA A CA 1
ATOM 628 C C . ALA A 1 82 ? 5.292 1.775 -24.962 1.00 98.12 82 ALA A C 1
ATOM 630 O O . ALA A 1 82 ? 4.602 2.363 -24.138 1.00 98.12 82 ALA A O 1
ATOM 631 N N . ALA A 1 83 ? 4.756 0.982 -25.896 1.00 98.38 83 ALA A N 1
ATOM 632 C CA . ALA A 1 83 ? 3.313 0.814 -26.054 1.00 98.38 83 ALA A CA 1
ATOM 633 C C . ALA A 1 83 ? 2.664 0.098 -24.854 1.00 98.38 83 ALA A C 1
ATOM 635 O O . ALA A 1 83 ? 1.581 0.489 -24.420 1.00 98.38 83 ALA A O 1
ATOM 636 N N . GLU A 1 84 ? 3.319 -0.927 -24.298 1.00 98.56 84 GLU A N 1
ATOM 637 C CA . GLU A 1 84 ? 2.847 -1.619 -23.089 1.00 98.56 84 GLU A CA 1
ATOM 638 C C . GLU A 1 84 ? 2.876 -0.696 -21.867 1.00 98.56 84 GLU A C 1
ATOM 640 O O . GLU A 1 84 ? 1.910 -0.654 -21.100 1.00 98.56 84 GLU A O 1
ATOM 645 N N . LEU A 1 85 ? 3.950 0.087 -21.717 1.00 98.50 85 LEU A N 1
ATOM 646 C CA . LEU A 1 85 ? 4.063 1.097 -20.668 1.00 98.50 85 LEU A CA 1
ATOM 647 C C . LEU A 1 85 ? 2.941 2.139 -20.774 1.00 98.50 85 LEU A C 1
ATOM 649 O O . LEU A 1 85 ? 2.246 2.384 -19.788 1.00 98.50 85 LEU A O 1
ATOM 653 N N . ASP A 1 86 ? 2.726 2.712 -21.957 1.00 98.56 86 ASP A N 1
ATOM 654 C CA . ASP A 1 86 ? 1.702 3.736 -22.180 1.00 98.56 86 ASP A CA 1
ATOM 655 C C . ASP A 1 86 ? 0.289 3.199 -21.913 1.00 98.56 86 ASP A C 1
ATOM 657 O O . ASP A 1 86 ? -0.514 3.859 -21.245 1.00 98.56 86 ASP A O 1
ATOM 661 N N . ALA A 1 87 ? -0.006 1.975 -22.363 1.00 98.44 87 ALA A N 1
ATOM 662 C CA . ALA A 1 87 ? -1.284 1.317 -22.097 1.00 98.44 87 ALA A CA 1
ATOM 663 C C . ALA A 1 87 ? -1.507 1.087 -20.592 1.00 98.44 87 ALA A C 1
ATOM 665 O O . ALA A 1 87 ? -2.605 1.329 -20.069 1.00 98.44 87 ALA A O 1
ATOM 666 N N . ARG A 1 88 ? -0.463 0.662 -19.866 1.00 98.38 88 ARG A N 1
ATOM 667 C CA . ARG A 1 88 ? -0.563 0.451 -18.419 1.00 98.38 88 ARG A CA 1
ATOM 668 C C . ARG A 1 88 ? -0.709 1.767 -17.655 1.00 98.38 88 ARG A C 1
ATOM 670 O O . ARG A 1 88 ? -1.547 1.834 -16.757 1.00 98.38 88 ARG A O 1
ATOM 677 N N . LEU A 1 89 ? 0.030 2.812 -18.031 1.00 98.62 89 LEU A N 1
ATOM 678 C CA . LEU A 1 89 ? -0.100 4.153 -17.444 1.00 98.62 89 LEU A CA 1
ATOM 679 C C . LEU A 1 89 ? -1.500 4.738 -17.664 1.00 98.62 89 LEU A C 1
ATOM 681 O O . LEU A 1 89 ? -2.074 5.314 -16.742 1.00 98.62 89 LEU A O 1
ATOM 685 N N . ALA A 1 90 ? -2.083 4.564 -18.854 1.00 98.44 90 ALA A N 1
ATOM 686 C CA . ALA A 1 90 ? -3.454 4.998 -19.125 1.00 98.44 90 ALA A CA 1
ATOM 687 C C . ALA A 1 90 ? -4.472 4.306 -18.201 1.00 98.44 90 ALA A C 1
ATOM 689 O O . ALA A 1 90 ? -5.395 4.953 -17.706 1.00 98.44 90 ALA A O 1
ATOM 690 N N . THR A 1 91 ? -4.267 3.015 -17.922 1.00 98.00 91 THR A N 1
ATOM 691 C CA . THR A 1 91 ? -5.106 2.251 -16.986 1.00 98.00 91 THR A CA 1
ATOM 692 C C . THR A 1 91 ? -4.980 2.785 -15.558 1.00 98.00 91 THR A C 1
ATOM 694 O O . THR A 1 91 ? -5.994 3.067 -14.929 1.00 98.00 91 THR A O 1
ATOM 697 N N . GLU A 1 92 ? -3.757 2.995 -15.058 1.00 97.62 92 GLU A N 1
ATOM 698 C CA . GLU A 1 92 ? -3.534 3.536 -13.704 1.00 97.62 92 GLU A CA 1
ATOM 699 C C . GLU A 1 92 ? -4.133 4.935 -13.520 1.00 97.62 92 GLU A C 1
ATOM 701 O O . GLU A 1 92 ? -4.701 5.226 -12.472 1.00 97.62 92 GLU A O 1
ATOM 706 N N . ARG A 1 93 ? -4.061 5.796 -14.544 1.00 97.12 93 ARG A N 1
ATOM 707 C CA . ARG A 1 93 ? -4.688 7.129 -14.515 1.00 97.12 93 ARG A CA 1
ATOM 708 C C . ARG A 1 93 ? -6.206 7.045 -14.394 1.00 97.12 93 ARG A C 1
ATOM 710 O O . ARG A 1 93 ? -6.800 7.801 -13.631 1.00 97.12 93 ARG A O 1
ATOM 717 N N . ALA A 1 94 ? -6.831 6.132 -15.136 1.00 96.31 94 ALA A N 1
ATOM 718 C CA . ALA A 1 94 ? -8.271 5.912 -15.054 1.00 96.31 94 ALA A CA 1
ATOM 719 C C . ALA A 1 94 ? -8.682 5.336 -13.688 1.00 96.31 94 ALA A C 1
ATOM 721 O O . ALA A 1 94 ? -9.690 5.755 -13.125 1.00 96.31 94 ALA A O 1
ATOM 722 N N . GLU A 1 95 ? -7.891 4.412 -13.136 1.00 94.31 95 GLU A N 1
ATOM 723 C CA . GLU A 1 95 ? -8.129 3.834 -11.809 1.00 94.31 95 GLU A CA 1
ATOM 724 C C . GLU A 1 95 ? -7.960 4.870 -10.689 1.00 94.31 95 GLU A C 1
ATOM 726 O O . GLU A 1 95 ? -8.818 4.945 -9.812 1.00 94.31 95 GLU A O 1
ATOM 731 N N . ALA A 1 96 ? -6.924 5.713 -10.750 1.00 93.44 96 ALA A N 1
ATOM 732 C CA . ALA A 1 96 ? -6.710 6.803 -9.795 1.00 93.44 96 ALA A CA 1
ATOM 733 C C . ALA A 1 96 ? -7.851 7.835 -9.823 1.00 93.44 96 ALA A C 1
ATOM 735 O O . ALA A 1 96 ? -8.253 8.348 -8.784 1.00 93.44 96 ALA A O 1
ATOM 736 N N . ALA A 1 97 ? -8.421 8.107 -11.001 1.00 93.19 97 ALA A N 1
ATOM 737 C CA . ALA A 1 97 ? -9.586 8.983 -11.125 1.00 93.19 97 ALA A CA 1
ATOM 738 C C . ALA A 1 97 ? -10.880 8.359 -10.562 1.00 93.19 97 ALA A C 1
ATOM 740 O O . ALA A 1 97 ? -11.816 9.085 -10.229 1.00 93.19 97 ALA A O 1
ATOM 741 N N . ALA A 1 98 ? -10.962 7.027 -10.474 1.00 93.56 98 ALA A N 1
ATOM 742 C CA . ALA A 1 98 ? -12.136 6.330 -9.951 1.00 93.56 98 ALA A CA 1
ATOM 743 C C . ALA A 1 98 ? -12.167 6.282 -8.414 1.00 93.56 98 ALA A C 1
ATOM 745 O O . ALA A 1 98 ? -13.247 6.172 -7.823 1.00 93.56 98 ALA A O 1
ATOM 746 N N . GLY A 1 99 ? -11.006 6.362 -7.763 1.00 94.56 99 GLY A N 1
ATOM 747 C CA . GLY A 1 99 ? -10.921 6.390 -6.313 1.00 94.56 99 GLY A CA 1
ATOM 748 C C . GLY A 1 99 ? -9.521 6.178 -5.758 1.00 94.56 99 GLY A C 1
ATOM 749 O O . GLY A 1 99 ? -8.541 6.028 -6.485 1.00 94.56 99 GLY A O 1
ATOM 750 N N . GLU A 1 100 ? -9.454 6.139 -4.433 1.00 95.56 100 GLU A N 1
ATOM 751 C CA . GLU A 1 100 ? -8.200 5.994 -3.699 1.00 95.56 100 GLU A CA 1
ATOM 752 C C . GLU A 1 100 ? -7.867 4.513 -3.495 1.00 95.56 100 GLU A C 1
ATOM 754 O O . GLU A 1 100 ? -8.754 3.674 -3.296 1.00 95.56 100 GLU A O 1
ATOM 759 N N . GLU A 1 101 ? -6.578 4.182 -3.502 1.00 97.44 101 GLU A N 1
ATOM 760 C CA . GLU A 1 101 ? -6.097 2.821 -3.276 1.00 97.44 101 GLU A CA 1
ATOM 761 C C . GLU A 1 101 ? -4.957 2.802 -2.280 1.00 97.44 101 GLU A C 1
ATOM 763 O O . GLU A 1 101 ? -4.063 3.647 -2.298 1.00 97.44 101 GLU A O 1
ATOM 768 N N . PHE A 1 102 ? -4.978 1.777 -1.443 1.00 98.56 102 PHE A N 1
ATOM 769 C CA . PHE A 1 102 ? -3.897 1.452 -0.540 1.00 98.56 102 PHE A CA 1
ATOM 770 C C . PHE A 1 102 ? -3.497 0.001 -0.761 1.00 98.56 102 PHE A C 1
ATOM 772 O O . PHE A 1 102 ? -4.357 -0.880 -0.877 1.00 98.56 102 PHE A O 1
ATOM 779 N N . LEU A 1 103 ? -2.191 -0.248 -0.769 1.00 98.69 103 LEU A N 1
ATOM 780 C CA . LEU A 1 103 ? -1.671 -1.587 -0.536 1.00 98.69 103 LEU A CA 1
ATOM 781 C C . LEU A 1 103 ? -1.388 -1.728 0.953 1.00 98.69 103 LEU A C 1
ATOM 783 O O . LEU A 1 103 ? -0.590 -0.973 1.504 1.00 98.69 103 LEU A O 1
ATOM 787 N N . LEU A 1 104 ? -2.056 -2.675 1.599 1.00 98.81 104 LEU A N 1
ATOM 788 C CA . LEU A 1 104 ? -2.026 -2.858 3.043 1.00 98.81 104 LEU A CA 1
ATOM 789 C C . LEU A 1 104 ? -1.502 -4.251 3.382 1.00 98.81 104 LEU A C 1
ATOM 791 O O . LEU A 1 104 ? -2.144 -5.238 3.051 1.00 98.81 104 LEU A O 1
ATOM 795 N N . ALA A 1 105 ? -0.378 -4.329 4.082 1.00 98.69 105 ALA A N 1
ATOM 796 C CA . ALA A 1 105 ? 0.085 -5.543 4.741 1.00 98.69 105 ALA A CA 1
ATOM 797 C C . ALA A 1 105 ? -0.431 -5.554 6.185 1.00 98.69 105 ALA A C 1
ATOM 799 O O . ALA A 1 105 ? -0.193 -4.598 6.933 1.00 98.69 105 ALA A O 1
ATOM 800 N N . LEU A 1 106 ? -1.153 -6.607 6.562 1.00 98.56 106 LEU A N 1
ATOM 801 C CA . LEU A 1 106 ? -1.655 -6.816 7.916 1.00 98.56 106 LEU A CA 1
ATOM 802 C C . LEU A 1 106 ? -1.098 -8.121 8.480 1.00 98.56 106 LEU A C 1
ATOM 804 O O . LEU A 1 106 ? -1.305 -9.195 7.915 1.00 98.56 106 LEU A O 1
ATOM 808 N N . TYR A 1 107 ? -0.507 -8.007 9.660 1.00 98.12 107 TYR A N 1
ATOM 809 C CA . TYR A 1 107 ? -0.244 -9.114 10.558 1.00 98.12 107 TYR A CA 1
ATOM 810 C C . TYR A 1 107 ? -1.147 -9.013 11.786 1.00 98.12 107 TYR A C 1
ATOM 812 O O . TYR A 1 107 ? -1.347 -7.932 12.346 1.00 98.12 107 TYR A O 1
ATOM 820 N N . THR A 1 108 ? -1.610 -10.161 12.271 1.00 97.88 108 THR A N 1
ATOM 821 C CA . THR A 1 108 ? -2.297 -10.328 13.551 1.00 97.88 108 THR A CA 1
ATOM 822 C C . THR A 1 108 ? -1.721 -11.543 14.267 1.00 97.88 108 THR A C 1
ATOM 824 O O . THR A 1 108 ? -1.379 -12.544 13.637 1.00 97.88 108 THR A O 1
ATOM 827 N N . ALA A 1 109 ? -1.631 -11.480 15.597 1.00 95.88 109 ALA A N 1
ATOM 828 C CA . ALA A 1 109 ? -1.086 -12.575 16.406 1.00 95.88 109 ALA A CA 1
ATOM 829 C C . ALA A 1 109 ? -1.903 -13.874 16.285 1.00 95.88 109 ALA A C 1
ATOM 831 O O . ALA A 1 109 ? -1.376 -14.975 16.436 1.00 95.88 109 ALA A O 1
ATOM 832 N N . ASN A 1 110 ? -3.194 -13.757 15.976 1.00 95.69 110 ASN A N 1
ATOM 833 C CA . ASN A 1 110 ? -4.032 -14.876 15.575 1.00 95.69 110 ASN A CA 1
ATOM 834 C C . ASN A 1 110 ? -4.336 -14.757 14.083 1.00 95.69 110 ASN A C 1
ATOM 836 O O . ASN A 1 110 ? -5.265 -14.051 13.713 1.00 95.69 110 ASN A O 1
ATOM 840 N N . GLY A 1 111 ? -3.631 -15.517 13.242 1.00 94.06 111 GLY A N 1
ATOM 841 C CA . GLY A 1 111 ? -3.754 -15.426 11.782 1.00 94.06 111 GLY A CA 1
ATOM 842 C C . GLY A 1 111 ? -5.169 -15.614 11.212 1.00 94.06 111 GLY A C 1
ATOM 843 O O . GLY A 1 111 ? -5.423 -15.180 10.097 1.00 94.06 111 GLY A O 1
ATOM 844 N N . LYS A 1 112 ? -6.129 -16.175 11.968 1.00 95.44 112 LYS A N 1
ATOM 845 C CA . LYS A 1 112 ? -7.555 -16.190 11.569 1.00 95.44 112 LYS A CA 1
ATOM 846 C C . LYS A 1 112 ? -8.191 -14.796 11.520 1.00 95.44 112 LYS A C 1
ATOM 848 O O . LYS A 1 112 ? -9.279 -14.657 10.982 1.00 95.44 112 LYS A O 1
ATOM 853 N N . GLN A 1 113 ? -7.547 -13.812 12.138 1.00 96.75 113 GLN A N 1
ATOM 854 C CA . GLN A 1 113 ? -7.940 -12.407 12.165 1.00 96.75 113 GLN A CA 1
ATOM 855 C C . GLN A 1 113 ? -7.204 -11.599 11.090 1.00 96.75 113 GLN A C 1
ATOM 857 O O . GLN A 1 113 ? -7.432 -10.401 10.980 1.00 96.75 113 GLN A O 1
ATOM 862 N N . ASN A 1 114 ? -6.346 -12.217 10.273 1.00 96.94 114 ASN A N 1
ATOM 863 C CA . ASN A 1 114 ? -5.904 -11.621 9.017 1.00 96.94 114 ASN A CA 1
ATOM 864 C C . ASN A 1 114 ? -7.006 -11.841 7.970 1.00 96.94 114 ASN A C 1
ATOM 866 O O . ASN A 1 114 ? -6.843 -12.660 7.071 1.00 96.94 114 ASN A O 1
ATOM 870 N N . ASP A 1 115 ? -8.141 -11.161 8.134 1.00 97.38 115 ASP A N 1
ATOM 871 C CA . ASP A 1 115 ? -9.368 -11.434 7.378 1.00 97.38 115 ASP A CA 1
ATOM 872 C C . ASP A 1 115 ? -10.072 -10.160 6.880 1.00 97.38 115 ASP A C 1
ATOM 874 O O . ASP A 1 115 ? -11.298 -10.111 6.837 1.00 97.38 115 ASP A O 1
ATOM 878 N N . LEU A 1 116 ? -9.330 -9.103 6.526 1.00 97.69 116 LEU A N 1
ATOM 879 C CA . LEU A 1 116 ? -9.910 -7.797 6.156 1.00 97.69 116 LEU A CA 1
ATOM 880 C C . LEU A 1 116 ? -10.877 -7.844 4.959 1.00 97.69 116 LEU A C 1
ATOM 882 O O . LEU A 1 116 ? -11.709 -6.950 4.809 1.00 97.69 116 LEU A O 1
ATOM 886 N N . ASP A 1 117 ? -10.754 -8.849 4.095 1.00 98.00 117 ASP A N 1
ATOM 887 C CA . ASP A 1 117 ? -11.620 -9.089 2.938 1.00 98.00 117 ASP A CA 1
ATOM 888 C C . ASP A 1 117 ? -12.890 -9.886 3.286 1.00 98.00 117 ASP A C 1
ATOM 890 O O . ASP A 1 117 ? -13.821 -9.971 2.478 1.00 98.00 117 ASP A O 1
ATOM 894 N N . ALA A 1 118 ? -12.964 -10.464 4.488 1.00 97.38 118 ALA A N 1
ATOM 895 C CA . ALA A 1 118 ? -14.098 -11.272 4.898 1.00 97.38 118 ALA A CA 1
ATOM 896 C C . ALA A 1 118 ? -15.359 -10.403 5.097 1.00 97.38 118 ALA A C 1
ATOM 898 O O . ALA A 1 118 ? -15.309 -9.378 5.781 1.00 97.38 118 ALA A O 1
ATOM 899 N N . PRO A 1 119 ? -16.549 -10.847 4.637 1.00 93.50 119 PRO A N 1
ATOM 900 C CA . PRO A 1 119 ? -17.799 -10.091 4.801 1.00 93.50 119 PRO A CA 1
ATOM 901 C C . PRO A 1 119 ? -18.180 -9.771 6.253 1.00 93.50 119 PRO A C 1
ATOM 903 O O . PRO A 1 119 ? -18.981 -8.876 6.508 1.00 93.50 119 PRO A O 1
ATOM 906 N N . ARG A 1 120 ? -17.656 -10.548 7.208 1.00 94.06 120 ARG A N 1
ATOM 907 C CA . ARG A 1 120 ? -17.847 -10.363 8.652 1.00 94.06 120 ARG A CA 1
ATOM 908 C C . ARG A 1 120 ? -16.505 -10.276 9.378 1.00 94.06 120 ARG A C 1
ATOM 910 O O . ARG A 1 120 ? -16.376 -10.836 10.466 1.00 94.06 120 ARG A O 1
ATOM 917 N N . SER A 1 121 ? -15.522 -9.625 8.755 1.00 96.69 121 SER A N 1
ATOM 918 C CA . SER A 1 121 ? -14.256 -9.324 9.417 1.00 96.69 121 SER A CA 1
ATOM 919 C C . SER A 1 121 ? -14.507 -8.578 10.725 1.00 96.69 121 SER A C 1
ATOM 921 O O . SER A 1 121 ? -15.442 -7.779 10.843 1.00 96.69 121 SER A O 1
ATOM 923 N N . ILE A 1 122 ? -13.650 -8.819 11.717 1.00 96.19 122 ILE A N 1
ATOM 924 C CA . ILE A 1 122 ? -13.640 -8.008 12.941 1.00 96.19 122 ILE A CA 1
ATOM 925 C C . ILE A 1 122 ? -13.104 -6.597 12.685 1.00 96.19 122 ILE A C 1
ATOM 927 O O . ILE A 1 122 ? -13.247 -5.723 13.542 1.00 96.19 122 ILE A O 1
ATOM 931 N N . TRP A 1 123 ? -12.458 -6.390 11.538 1.00 98.06 123 TRP A N 1
ATOM 932 C CA . TRP A 1 123 ? -11.807 -5.152 11.170 1.00 98.06 123 TRP A CA 1
ATOM 933 C C . TRP A 1 123 ? -12.696 -4.280 10.292 1.00 98.06 123 TRP A C 1
ATOM 935 O O . TRP A 1 123 ? -13.405 -4.731 9.397 1.00 98.06 123 TRP A O 1
ATOM 945 N N . ARG A 1 124 ? -12.587 -2.980 10.525 1.00 97.94 124 ARG A N 1
ATOM 946 C CA . ARG A 1 124 ? -13.172 -1.913 9.727 1.00 97.94 124 ARG A CA 1
ATOM 947 C C . ARG A 1 124 ? -12.054 -0.990 9.283 1.00 97.94 124 ARG A C 1
ATOM 949 O O . ARG A 1 124 ? -11.320 -0.481 10.134 1.00 97.94 124 ARG A O 1
ATOM 956 N N . VAL A 1 125 ? -11.979 -0.747 7.978 1.00 98.50 125 VAL A N 1
ATOM 957 C CA . VAL A 1 125 ? -11.001 0.158 7.368 1.00 98.50 125 VAL A CA 1
ATOM 958 C C . VAL A 1 125 ? -11.699 1.420 6.885 1.00 98.50 125 VAL A C 1
ATOM 960 O O . VAL A 1 125 ? -12.708 1.352 6.175 1.00 98.50 125 VAL A O 1
ATOM 963 N N . ALA A 1 126 ? -11.163 2.567 7.279 1.00 98.19 126 ALA A N 1
ATOM 964 C CA . ALA A 1 126 ? -11.686 3.866 6.901 1.00 98.19 126 ALA A CA 1
ATOM 965 C C . ALA A 1 126 ? -10.560 4.880 6.694 1.00 98.19 126 ALA A C 1
ATOM 967 O O . ALA A 1 126 ? -9.557 4.840 7.402 1.00 98.19 126 ALA A O 1
ATOM 968 N N . VAL A 1 127 ? -10.747 5.818 5.773 1.00 97.88 127 VAL A N 1
ATOM 969 C CA . VAL A 1 127 ? -9.946 7.043 5.704 1.00 97.88 127 VAL A CA 1
ATOM 970 C C . VAL A 1 127 ? -10.682 8.132 6.472 1.00 97.88 127 VAL A C 1
ATOM 972 O O . VAL A 1 127 ? -11.870 8.347 6.251 1.00 97.88 127 VAL A O 1
ATOM 975 N N . ARG A 1 128 ? -9.983 8.822 7.368 1.00 96.44 128 ARG A N 1
ATOM 976 C CA . ARG A 1 128 ? -10.492 9.975 8.112 1.00 96.44 128 ARG A CA 1
ATOM 977 C C . ARG A 1 128 ? -9.794 11.240 7.647 1.00 96.44 128 ARG A C 1
ATOM 979 O O . ARG A 1 128 ? -8.565 11.293 7.627 1.00 96.44 128 ARG A O 1
ATOM 986 N N . THR A 1 129 ? -10.591 12.242 7.320 1.00 93.62 129 THR A N 1
ATOM 987 C CA . THR A 1 129 ? -10.165 13.604 6.996 1.00 93.62 129 THR A CA 1
ATOM 988 C C . THR A 1 129 ? -10.922 14.587 7.889 1.00 93.62 129 THR A C 1
ATOM 990 O O . THR A 1 129 ? -11.805 14.191 8.657 1.00 93.62 129 THR A O 1
ATOM 993 N N . ASP A 1 130 ? -10.616 15.876 7.773 1.00 90.56 130 ASP A N 1
ATOM 994 C CA . ASP A 1 130 ? -11.345 16.924 8.497 1.00 90.56 130 ASP A CA 1
ATOM 995 C C . ASP A 1 130 ? -12.820 17.033 8.059 1.00 90.56 130 ASP A C 1
ATOM 997 O O . ASP A 1 130 ? -13.666 17.497 8.822 1.00 90.56 130 ASP A O 1
ATOM 1001 N N . GLU A 1 131 ? -13.160 16.580 6.846 1.00 87.38 131 GLU A N 1
ATOM 1002 C CA . GLU A 1 131 ? -14.532 16.594 6.315 1.00 87.38 131 GLU A CA 1
ATOM 1003 C C . GLU A 1 131 ? -15.360 15.373 6.725 1.00 87.38 131 GLU A C 1
ATOM 1005 O O . GLU A 1 131 ? -16.583 15.384 6.567 1.00 87.38 131 GLU A O 1
ATOM 1010 N N . GLY A 1 132 ? -14.723 14.313 7.228 1.00 91.38 132 GLY A N 1
ATOM 1011 C CA . GLY A 1 132 ? -15.423 13.120 7.681 1.00 91.38 132 GLY A CA 1
ATOM 1012 C C . GLY A 1 132 ? -14.658 11.825 7.451 1.00 91.38 132 GLY A C 1
ATOM 1013 O O . GLY A 1 132 ? -13.431 11.774 7.429 1.00 91.38 132 GLY A O 1
ATOM 1014 N N . GLU A 1 133 ? -15.415 10.738 7.328 1.00 94.31 133 GLU A N 1
ATOM 1015 C CA . GLU A 1 133 ? -14.878 9.386 7.242 1.00 94.31 133 GLU A CA 1
ATOM 1016 C C . GLU A 1 133 ? -15.383 8.683 5.977 1.00 94.31 133 GLU A C 1
ATOM 1018 O O . GLU A 1 133 ? -16.586 8.600 5.726 1.00 94.31 133 GLU A O 1
ATOM 1023 N N . LEU A 1 134 ? -14.448 8.157 5.189 1.00 95.81 134 LEU A N 1
ATOM 1024 C CA . LEU A 1 134 ? -14.683 7.391 3.971 1.00 95.81 134 LEU A CA 1
ATOM 1025 C C . LEU A 1 134 ? -14.429 5.913 4.266 1.00 95.81 134 LEU A C 1
ATOM 1027 O O . LEU A 1 134 ? -13.324 5.521 4.638 1.00 95.81 134 LEU A O 1
ATOM 1031 N N . LEU A 1 135 ? -15.450 5.078 4.099 1.00 97.00 135 LEU A N 1
ATOM 1032 C CA . LEU A 1 135 ? -15.318 3.630 4.256 1.00 97.00 135 LEU A CA 1
ATOM 1033 C C . LEU A 1 135 ? -14.686 2.993 3.020 1.00 97.00 135 LEU A C 1
ATOM 1035 O O . LEU A 1 135 ? -14.931 3.435 1.894 1.00 97.00 135 LEU A O 1
ATOM 1039 N N . ALA A 1 136 ? -13.922 1.918 3.228 1.00 97.81 136 ALA A N 1
ATOM 1040 C CA . ALA A 1 136 ? -13.429 1.109 2.122 1.00 97.81 136 ALA A CA 1
ATOM 1041 C C . ALA A 1 136 ? -14.618 0.548 1.326 1.00 97.81 136 ALA A C 1
ATOM 1043 O O . ALA A 1 136 ? -15.499 -0.112 1.878 1.00 97.81 136 ALA A O 1
ATOM 1044 N N . ALA A 1 137 ? -14.640 0.813 0.021 1.00 97.19 137 ALA A N 1
ATOM 1045 C CA . ALA A 1 137 ? -15.638 0.273 -0.895 1.00 97.19 137 ALA A CA 1
ATOM 1046 C C . ALA A 1 137 ? -15.336 -1.184 -1.256 1.00 97.19 137 ALA A C 1
ATOM 1048 O O . ALA A 1 137 ? -16.250 -1.957 -1.544 1.00 97.19 137 ALA A O 1
ATOM 1049 N N . LYS A 1 138 ? -14.052 -1.557 -1.273 1.00 97.50 138 LYS A N 1
ATOM 1050 C CA . LYS A 1 138 ? -13.630 -2.919 -1.585 1.00 97.50 138 LYS A CA 1
ATOM 1051 C C . LYS A 1 138 ? -12.300 -3.257 -0.928 1.00 97.50 138 LYS A C 1
ATOM 1053 O O . LYS A 1 138 ? -11.377 -2.447 -0.951 1.00 97.50 138 LYS A O 1
ATOM 1058 N N . VAL A 1 139 ? -12.204 -4.472 -0.406 1.00 98.44 139 VAL A N 1
ATOM 1059 C CA . VAL A 1 139 ? -10.970 -5.058 0.115 1.00 98.44 139 VAL A CA 1
ATOM 1060 C C . VAL A 1 139 ? -10.769 -6.401 -0.569 1.00 98.44 139 VAL A C 1
ATOM 1062 O O . VAL A 1 139 ? -11.699 -7.200 -0.641 1.00 98.44 139 VAL A O 1
ATOM 1065 N N . GLU A 1 140 ? -9.588 -6.620 -1.133 1.00 98.44 140 GLU A N 1
ATOM 1066 C CA . GLU A 1 140 ? -9.233 -7.850 -1.845 1.00 98.44 140 GLU A CA 1
ATOM 1067 C C . GLU A 1 140 ? -7.873 -8.332 -1.360 1.00 98.44 140 GLU A C 1
ATOM 1069 O O . GLU A 1 140 ? -6.933 -7.541 -1.336 1.00 98.44 140 GLU A O 1
ATOM 1074 N N . VAL A 1 141 ? -7.753 -9.615 -1.020 1.00 98.50 141 VAL A N 1
ATOM 1075 C CA . VAL A 1 141 ? -6.448 -10.242 -0.776 1.00 98.50 141 VAL A CA 1
ATOM 1076 C C . VAL A 1 141 ? -5.655 -10.281 -2.081 1.00 98.50 141 VAL A C 1
ATOM 1078 O O . VAL A 1 141 ? -6.214 -10.520 -3.154 1.00 98.50 141 VAL A O 1
ATOM 1081 N N . LEU A 1 142 ? -4.354 -10.026 -1.981 1.00 98.31 14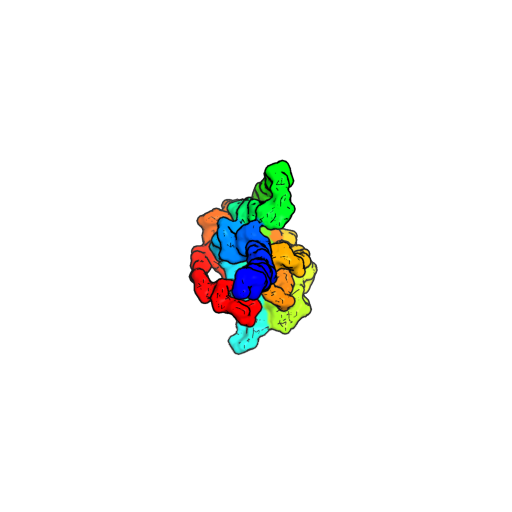2 LEU A N 1
ATOM 1082 C CA . LEU A 1 142 ? -3.395 -10.161 -3.069 1.00 98.31 142 LEU A CA 1
ATOM 1083 C C . LEU A 1 142 ? -2.462 -11.341 -2.805 1.00 98.31 142 LEU A C 1
ATOM 1085 O O . LEU A 1 142 ? -2.042 -11.569 -1.671 1.00 98.31 142 LEU A O 1
ATOM 1089 N N . ASP A 1 143 ? -2.086 -12.036 -3.875 1.00 96.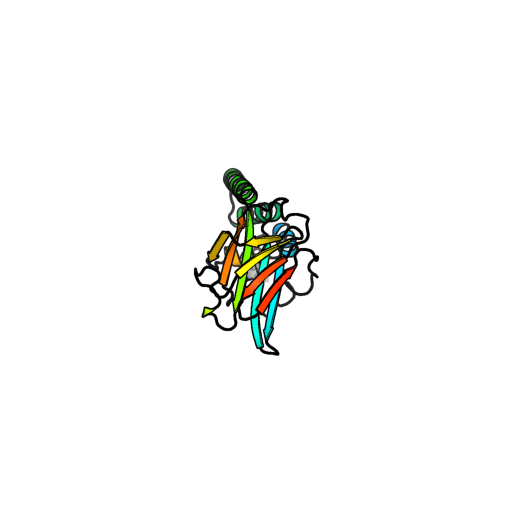88 143 ASP A N 1
ATOM 1090 C CA . ASP A 1 143 ? -1.043 -13.053 -3.813 1.00 96.88 143 ASP A CA 1
ATOM 1091 C C . ASP A 1 143 ? 0.322 -12.394 -3.574 1.00 96.88 143 ASP A C 1
ATOM 1093 O O . ASP A 1 143 ? 0.703 -11.434 -4.249 1.00 96.88 143 ASP A O 1
ATOM 1097 N N . VAL A 1 144 ? 1.071 -12.920 -2.605 1.00 96.62 144 VAL A N 1
ATOM 1098 C CA . VAL A 1 144 ? 2.421 -12.448 -2.284 1.00 96.62 144 VAL A CA 1
ATOM 1099 C C . VAL A 1 144 ? 3.424 -13.219 -3.137 1.00 96.62 144 VAL A C 1
ATOM 1101 O O . VAL A 1 144 ? 3.828 -14.330 -2.799 1.00 96.62 144 VAL A O 1
ATOM 1104 N N . ASP A 1 145 ? 3.822 -12.622 -4.257 1.00 95.62 145 ASP A N 1
ATOM 1105 C CA . ASP A 1 145 ? 4.841 -13.160 -5.157 1.00 95.62 145 ASP A CA 1
ATOM 1106 C C . ASP A 1 145 ? 6.157 -12.353 -5.110 1.00 95.62 145 ASP A C 1
ATOM 1108 O O . ASP A 1 145 ? 6.325 -11.387 -4.354 1.00 95.62 145 ASP A O 1
ATOM 1112 N N . ALA A 1 146 ? 7.133 -12.766 -5.924 1.00 94.12 146 ALA A N 1
ATOM 1113 C CA . ALA A 1 146 ? 8.433 -12.100 -6.019 1.00 94.12 146 ALA A CA 1
ATOM 1114 C C . ALA A 1 146 ? 8.331 -10.653 -6.540 1.00 94.12 146 ALA A C 1
ATOM 1116 O O . ALA A 1 146 ? 9.162 -9.807 -6.206 1.00 94.12 146 ALA A O 1
ATOM 1117 N N . THR A 1 147 ? 7.320 -10.348 -7.357 1.00 95.94 147 THR A N 1
ATOM 1118 C CA . THR A 1 147 ? 7.101 -8.998 -7.879 1.00 95.94 147 THR A CA 1
ATOM 1119 C C . THR A 1 147 ? 6.530 -8.090 -6.798 1.00 95.94 147 THR A C 1
ATOM 1121 O O . THR A 1 147 ? 7.039 -6.983 -6.612 1.00 95.94 147 THR A O 1
ATOM 1124 N N . LEU A 1 148 ? 5.528 -8.554 -6.048 1.00 97.19 148 LEU A N 1
ATOM 1125 C CA . LEU A 1 148 ? 4.923 -7.809 -4.948 1.00 97.19 148 LEU A CA 1
ATOM 1126 C C . LEU A 1 148 ? 5.949 -7.531 -3.851 1.00 97.19 148 LEU A C 1
ATOM 1128 O O . LEU A 1 148 ? 6.110 -6.381 -3.453 1.00 97.19 148 LEU A O 1
ATOM 1132 N N . THR A 1 149 ? 6.692 -8.547 -3.417 1.00 95.25 149 THR A N 1
ATOM 1133 C CA . THR A 1 149 ? 7.756 -8.389 -2.406 1.00 95.25 149 THR A CA 1
ATOM 1134 C C . THR A 1 149 ? 8.913 -7.519 -2.906 1.00 95.25 149 THR A C 1
ATOM 1136 O O . THR A 1 149 ? 9.478 -6.741 -2.140 1.00 95.25 149 THR A O 1
ATOM 1139 N N . GLY A 1 150 ? 9.228 -7.562 -4.204 1.00 95.31 150 GLY A N 1
ATOM 1140 C CA . GLY A 1 150 ? 10.176 -6.633 -4.819 1.00 95.31 150 GLY A CA 1
ATOM 1141 C C . GLY A 1 150 ? 9.683 -5.183 -4.792 1.00 95.31 150 GLY A C 1
ATOM 1142 O O . GLY A 1 150 ? 10.447 -4.269 -4.476 1.00 95.31 150 GLY A O 1
ATOM 1143 N N . LEU A 1 151 ? 8.409 -4.944 -5.112 1.00 97.06 151 LEU A N 1
ATOM 1144 C CA . LEU A 1 151 ? 7.821 -3.603 -5.090 1.00 97.06 151 LEU A CA 1
ATOM 1145 C C . LEU A 1 151 ? 7.630 -3.076 -3.664 1.00 97.06 151 LEU A C 1
ATOM 1147 O O . LEU A 1 151 ? 7.850 -1.884 -3.439 1.00 97.06 151 LEU A O 1
ATOM 1151 N N . PHE A 1 152 ? 7.273 -3.942 -2.718 1.00 97.44 152 PHE A N 1
ATOM 1152 C CA . PHE A 1 152 ? 6.931 -3.623 -1.331 1.00 97.44 152 PHE A CA 1
ATOM 1153 C C . PHE A 1 152 ? 7.773 -4.475 -0.364 1.00 97.44 152 PHE A C 1
ATOM 1155 O O . PHE A 1 152 ? 7.268 -5.414 0.248 1.00 97.44 152 PHE A O 1
ATOM 1162 N N . PRO A 1 153 ? 9.065 -4.144 -0.183 1.00 95.50 153 PRO A N 1
ATOM 1163 C CA . PRO A 1 153 ? 10.011 -4.966 0.576 1.00 95.50 153 PRO A CA 1
ATOM 1164 C C . PRO A 1 153 ? 9.776 -4.960 2.094 1.00 95.50 153 PRO A C 1
ATOM 1166 O O . PRO A 1 153 ? 10.555 -5.561 2.822 1.00 95.50 153 PRO A O 1
ATOM 1169 N N . TYR A 1 154 ? 8.750 -4.255 2.580 1.00 94.94 154 TYR A N 1
ATOM 1170 C CA . TYR A 1 154 ? 8.323 -4.288 3.980 1.00 94.94 154 TYR A CA 1
ATOM 1171 C C . TYR A 1 154 ? 7.332 -5.422 4.281 1.00 94.94 154 TYR A C 1
ATOM 1173 O O . TYR A 1 154 ? 6.973 -5.588 5.445 1.00 94.94 154 TYR A O 1
ATOM 1181 N N . VAL A 1 155 ? 6.829 -6.118 3.251 1.00 96.94 155 VAL A N 1
ATOM 1182 C CA . VAL A 1 155 ? 5.889 -7.236 3.395 1.00 96.94 155 VAL A CA 1
ATOM 1183 C C . VAL A 1 155 ? 6.639 -8.428 3.976 1.00 96.94 155 VAL A C 1
ATOM 1185 O O . VAL A 1 155 ? 7.534 -8.977 3.333 1.00 96.94 155 VAL A O 1
ATOM 1188 N N . GLY A 1 156 ? 6.275 -8.805 5.196 1.00 93.06 156 GLY A N 1
ATOM 1189 C CA . GLY A 1 156 ? 6.856 -9.924 5.920 1.00 93.06 156 GLY A CA 1
ATOM 1190 C C . GLY A 1 156 ? 6.193 -11.261 5.594 1.00 93.06 156 GLY A C 1
ATOM 1191 O O . GLY A 1 156 ? 5.098 -11.337 5.041 1.00 93.06 156 GLY A O 1
ATOM 1192 N N . THR A 1 157 ? 6.846 -12.345 6.013 1.00 92.62 157 THR A N 1
ATOM 1193 C CA . THR A 1 157 ? 6.400 -13.731 5.756 1.00 92.62 157 THR A CA 1
ATOM 1194 C C . THR A 1 157 ? 5.025 -14.059 6.359 1.00 92.62 157 THR A C 1
ATOM 1196 O O . THR A 1 157 ? 4.331 -14.946 5.868 1.00 92.62 157 THR A O 1
ATOM 1199 N N . PHE A 1 158 ? 4.630 -13.367 7.430 1.00 94.62 158 PHE A N 1
ATOM 1200 C CA . PHE A 1 158 ? 3.372 -13.611 8.148 1.00 94.62 158 PHE A CA 1
ATOM 1201 C C . PHE A 1 158 ? 2.277 -12.582 7.840 1.00 94.62 158 PHE A C 1
ATOM 1203 O O . PHE A 1 158 ? 1.192 -12.657 8.424 1.00 94.62 158 PHE A O 1
ATOM 1210 N N . ASP A 1 159 ? 2.556 -11.628 6.952 1.00 97.56 159 ASP A N 1
ATOM 1211 C CA . ASP A 1 159 ? 1.574 -10.639 6.533 1.00 97.56 159 ASP A CA 1
ATOM 1212 C C . ASP A 1 159 ? 0.584 -11.256 5.540 1.00 97.56 159 ASP A C 1
ATOM 1214 O O . ASP A 1 159 ? 0.951 -12.036 4.659 1.00 97.56 159 ASP A O 1
ATOM 1218 N N . VAL A 1 160 ? -0.676 -10.837 5.630 1.00 98.62 160 VAL A N 1
ATOM 1219 C CA . VAL A 1 160 ? -1.618 -10.935 4.511 1.00 98.62 160 VAL A CA 1
ATOM 1220 C C . VAL A 1 160 ? -1.704 -9.564 3.857 1.00 98.62 160 VAL A C 1
ATOM 1222 O O . VAL A 1 160 ? -1.870 -8.550 4.541 1.00 98.62 160 VAL A O 1
ATOM 1225 N N . VAL A 1 161 ? -1.564 -9.526 2.532 1.00 98.75 161 VAL A N 1
ATOM 1226 C CA . VAL A 1 161 ? -1.557 -8.281 1.760 1.00 98.75 161 VAL A CA 1
ATOM 1227 C C . VAL A 1 161 ? -2.908 -8.067 1.100 1.00 98.75 161 VAL A C 1
ATOM 1229 O O . VAL A 1 161 ? -3.476 -8.977 0.502 1.00 98.75 161 VAL A O 1
ATOM 1232 N N . TYR A 1 162 ? -3.403 -6.839 1.181 1.00 98.81 162 TYR A N 1
ATOM 1233 C CA . TYR A 1 162 ? -4.694 -6.432 0.660 1.00 98.81 162 TYR A CA 1
ATOM 1234 C C . TYR A 1 162 ? -4.554 -5.240 -0.275 1.00 98.81 162 TYR A C 1
ATOM 1236 O O . TYR A 1 162 ? -3.811 -4.295 -0.002 1.00 98.81 162 TYR A O 1
ATOM 1244 N N . ARG A 1 163 ? -5.356 -5.242 -1.338 1.00 98.62 163 ARG A N 1
ATOM 1245 C CA . ARG A 1 163 ? -5.727 -4.035 -2.072 1.00 98.62 163 ARG A CA 1
ATOM 1246 C C . ARG A 1 163 ? -6.997 -3.471 -1.455 1.00 98.62 163 ARG A C 1
ATOM 1248 O O . ARG A 1 163 ? -8.064 -4.081 -1.544 1.00 98.62 163 ARG A O 1
ATOM 1255 N N . VAL A 1 164 ? -6.883 -2.295 -0.855 1.00 98.62 164 VAL A N 1
ATOM 1256 C CA . VAL A 1 164 ? -7.998 -1.580 -0.230 1.00 98.62 164 VAL A CA 1
ATOM 1257 C C . VAL A 1 164 ? -8.364 -0.401 -1.119 1.00 98.62 164 VAL A C 1
ATOM 1259 O O . VAL A 1 164 ? -7.521 0.450 -1.391 1.00 98.62 164 VAL A O 1
ATOM 1262 N N . ARG A 1 165 ? -9.614 -0.349 -1.579 1.00 98.00 165 ARG A N 1
ATOM 1263 C CA . ARG A 1 165 ? -10.129 0.709 -2.453 1.00 98.00 165 ARG A CA 1
ATOM 1264 C C . ARG A 1 165 ? -11.215 1.511 -1.764 1.00 98.00 165 ARG A C 1
ATOM 1266 O O . ARG A 1 165 ? -12.127 0.944 -1.159 1.00 98.00 165 ARG A O 1
ATOM 1273 N N . PHE A 1 166 ? -11.145 2.820 -1.930 1.00 97.50 166 PHE A N 1
ATOM 1274 C CA . PHE A 1 166 ? -12.126 3.784 -1.451 1.00 97.50 166 PHE A CA 1
ATOM 1275 C C . PHE A 1 166 ? -12.761 4.497 -2.647 1.00 97.50 166 PHE A C 1
ATOM 1277 O O . PHE A 1 166 ? -12.139 4.582 -3.708 1.00 97.50 166 PHE A O 1
ATOM 1284 N N . PRO A 1 167 ? -13.994 5.011 -2.511 1.00 94.44 167 PRO A N 1
ATOM 1285 C CA . PRO A 1 167 ? -14.525 5.936 -3.506 1.00 94.44 167 PRO A CA 1
ATOM 1286 C C . PRO A 1 167 ? -13.632 7.183 -3.600 1.00 94.44 167 PRO A C 1
ATOM 1288 O O . PRO A 1 167 ? -12.896 7.492 -2.661 1.00 94.44 167 PRO A O 1
ATOM 1291 N N . SER A 1 168 ? -13.714 7.913 -4.716 1.00 89.19 168 SER A N 1
ATOM 1292 C CA . SER A 1 168 ? -13.003 9.189 -4.860 1.00 89.19 168 SER A CA 1
ATOM 1293 C C . SER A 1 168 ? -13.340 10.129 -3.705 1.00 89.19 168 SER A C 1
ATOM 1295 O O . SER A 1 168 ? -14.511 10.434 -3.460 1.00 89.19 168 SER A O 1
ATOM 1297 N N . ALA A 1 169 ? -12.305 10.609 -3.019 1.00 84.75 169 ALA A N 1
ATOM 1298 C CA . ALA A 1 169 ? -12.448 11.690 -2.062 1.00 84.75 169 ALA A CA 1
ATOM 1299 C C . ALA A 1 169 ? -12.714 13.004 -2.816 1.00 84.75 169 ALA A C 1
ATOM 1301 O O . ALA A 1 169 ? -12.214 13.222 -3.921 1.00 84.75 169 ALA A O 1
ATOM 1302 N N . SER A 1 170 ? -13.529 13.877 -2.227 1.00 80.56 170 SER A N 1
ATOM 1303 C CA . SER A 1 170 ? -13.760 15.230 -2.731 1.00 80.56 170 SER A CA 1
ATOM 1304 C C . SER A 1 170 ? -13.599 16.208 -1.566 1.00 80.56 170 SER A C 1
ATOM 1306 O O . SER A 1 170 ? -14.536 16.341 -0.775 1.00 80.56 170 SER A O 1
ATOM 1308 N N . PRO A 1 171 ? -12.446 16.891 -1.441 1.00 83.31 171 PRO A N 1
ATOM 1309 C CA . PRO A 1 171 ? -11.320 16.912 -2.3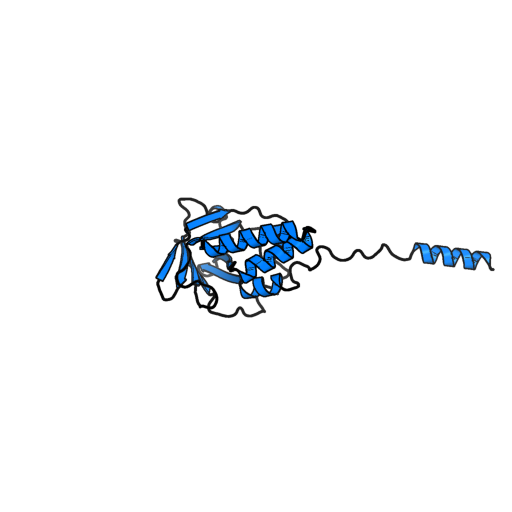89 1.00 83.31 171 PRO A CA 1
ATOM 1310 C C . PRO A 1 171 ? -10.426 15.648 -2.309 1.00 83.31 171 PRO A C 1
ATOM 1312 O O . PRO A 1 171 ? -10.515 14.929 -1.311 1.00 83.31 171 PRO A O 1
ATOM 1315 N N . PRO A 1 172 ? -9.577 15.375 -3.329 1.00 86.00 172 PRO A N 1
ATOM 1316 C CA . PRO A 1 172 ? -8.640 14.242 -3.337 1.00 86.00 172 PRO A CA 1
ATOM 1317 C C . PRO A 1 172 ? -7.743 14.188 -2.095 1.00 86.00 172 PRO A C 1
ATOM 1319 O O . PRO A 1 172 ? -7.462 15.226 -1.490 1.00 86.00 172 PRO A O 1
ATOM 1322 N N . LEU A 1 173 ? -7.272 12.991 -1.723 1.00 90.88 173 LEU A N 1
ATOM 1323 C CA . LEU A 1 173 ? -6.396 12.821 -0.552 1.00 90.88 173 LEU A CA 1
ATOM 1324 C C . LEU A 1 173 ? -4.964 13.324 -0.780 1.00 90.88 173 LEU A C 1
ATOM 1326 O O . LEU A 1 173 ? -4.238 13.586 0.178 1.00 90.88 173 LEU A O 1
ATOM 1330 N N . GLU A 1 174 ? -4.545 13.449 -2.036 1.00 86.00 174 GLU A N 1
ATOM 1331 C CA . GLU A 1 174 ? -3.200 13.892 -2.390 1.00 86.00 174 GLU A CA 1
ATOM 1332 C C . GLU A 1 174 ? -2.906 15.308 -1.862 1.00 86.00 174 GLU A C 1
ATOM 1334 O O . GLU A 1 174 ? -3.705 16.234 -2.005 1.00 86.00 174 GLU A O 1
ATOM 1339 N N . GLY A 1 175 ? -1.738 15.478 -1.234 1.00 84.56 175 GLY A N 1
ATOM 1340 C CA . GLY A 1 175 ? -1.265 16.776 -0.742 1.00 84.56 175 GLY A CA 1
ATOM 1341 C C . GLY A 1 175 ? -1.941 17.288 0.534 1.00 84.56 175 GLY A C 1
ATOM 1342 O O . GLY A 1 175 ? -1.705 18.435 0.919 1.00 84.56 175 GLY A O 1
ATOM 1343 N N . ARG A 1 176 ? -2.755 16.470 1.210 1.00 89.56 176 ARG A N 1
ATOM 1344 C CA . ARG A 1 176 ? -3.447 16.862 2.444 1.00 89.56 176 ARG A CA 1
ATOM 1345 C C . ARG A 1 176 ? -3.306 15.818 3.558 1.00 89.56 176 ARG A C 1
ATOM 1347 O O . ARG A 1 176 ? -3.119 14.642 3.264 1.00 89.56 176 ARG A O 1
ATOM 1354 N N . PRO A 1 177 ? -3.401 16.222 4.837 1.00 93.75 177 PRO A N 1
ATOM 1355 C CA . PRO A 1 177 ? -3.343 15.283 5.949 1.00 93.75 177 PRO A CA 1
ATOM 1356 C C . PRO A 1 177 ? -4.619 14.439 6.022 1.00 93.75 177 PRO A C 1
ATOM 1358 O O . PRO A 1 177 ? -5.731 14.944 5.854 1.00 93.75 177 PRO A O 1
ATOM 1361 N N . TYR A 1 178 ? -4.447 13.150 6.297 1.00 96.56 178 TYR A N 1
ATOM 1362 C CA . TYR A 1 178 ? -5.525 12.205 6.565 1.00 96.56 178 TYR A CA 1
ATOM 1363 C C . TYR A 1 178 ? -4.986 11.014 7.368 1.00 96.56 178 TYR A C 1
ATOM 1365 O O . TYR A 1 178 ? -3.776 10.800 7.462 1.00 96.56 178 TYR A O 1
ATOM 1373 N N . VAL A 1 179 ? -5.890 10.218 7.937 1.00 97.69 179 VAL A N 1
ATOM 1374 C CA . VAL A 1 179 ? -5.552 9.006 8.694 1.00 97.69 179 VAL A CA 1
ATOM 1375 C C . VAL A 1 179 ? -6.235 7.802 8.064 1.00 97.69 179 VAL A C 1
ATOM 1377 O O . VAL A 1 179 ? -7.459 7.783 7.935 1.00 97.69 179 VAL A O 1
ATOM 1380 N N . LEU A 1 180 ? -5.468 6.766 7.724 1.00 98.44 180 LEU A N 1
ATOM 1381 C CA . LEU A 1 180 ? -6.030 5.446 7.442 1.00 98.44 180 LEU A CA 1
ATOM 1382 C C . LEU A 1 180 ? -6.222 4.717 8.777 1.00 98.44 180 LEU A C 1
ATOM 1384 O O . LEU A 1 180 ? -5.262 4.291 9.417 1.00 98.44 180 LEU A O 1
ATOM 1388 N N . ALA A 1 181 ? -7.472 4.594 9.205 1.00 98.31 181 ALA A N 1
ATOM 1389 C CA . ALA A 1 181 ? -7.856 3.966 10.457 1.00 98.31 181 ALA A CA 1
ATOM 1390 C C . ALA A 1 181 ? -8.278 2.510 10.229 1.00 98.31 181 ALA A C 1
ATOM 1392 O O . ALA A 1 181 ? -9.210 2.224 9.471 1.00 98.31 181 ALA A O 1
ATOM 1393 N N . ILE A 1 182 ? -7.635 1.594 10.951 1.00 98.44 182 ILE A N 1
ATOM 1394 C CA . ILE A 1 182 ? -7.988 0.174 11.011 1.00 98.44 182 ILE A CA 1
ATOM 1395 C C . ILE A 1 182 ? -8.477 -0.110 12.428 1.00 98.44 182 ILE A C 1
ATOM 1397 O O . ILE A 1 182 ? -7.732 -0.005 13.402 1.00 98.44 182 ILE A O 1
ATOM 1401 N N . THR A 1 183 ? -9.762 -0.420 12.556 1.00 97.94 183 THR A N 1
ATOM 1402 C CA . THR A 1 183 ? -10.451 -0.529 13.851 1.00 97.94 183 THR A CA 1
ATOM 1403 C C . THR A 1 183 ? -11.119 -1.879 14.018 1.00 97.94 183 THR A C 1
ATOM 1405 O O . THR A 1 183 ? -11.712 -2.376 13.069 1.00 97.94 183 THR A O 1
ATOM 1408 N N . SER A 1 184 ? -11.065 -2.455 15.214 1.00 96.56 184 SER A N 1
ATOM 1409 C CA . SER A 1 184 ? -11.778 -3.684 15.573 1.00 96.56 184 SER A CA 1
ATOM 1410 C C . SER A 1 184 ? -12.113 -3.709 17.063 1.00 96.56 184 SER A C 1
ATOM 1412 O O . SER A 1 184 ? -11.798 -2.779 17.806 1.00 96.56 184 SER A O 1
ATOM 1414 N N . ALA A 1 185 ? -12.715 -4.808 17.521 1.00 92.00 185 ALA A N 1
ATOM 1415 C CA . ALA A 1 185 ? -12.877 -5.083 18.947 1.00 92.00 185 ALA A CA 1
ATOM 1416 C C . ALA A 1 185 ? -11.537 -5.252 19.695 1.00 92.00 185 ALA A C 1
ATOM 1418 O O . ALA A 1 185 ? -11.520 -5.149 20.917 1.00 92.00 185 ALA A O 1
ATOM 1419 N N . LEU A 1 186 ? -10.428 -5.502 18.986 1.00 93.12 186 LEU A N 1
ATOM 1420 C CA . LEU A 1 186 ? -9.093 -5.611 19.586 1.00 93.12 186 LEU A CA 1
ATOM 1421 C C . LEU A 1 186 ? -8.459 -4.241 19.848 1.00 93.12 186 LEU A C 1
ATOM 1423 O O . LEU A 1 186 ? -7.554 -4.136 20.669 1.00 93.12 186 LEU A O 1
ATOM 1427 N N . GLY A 1 187 ? -8.902 -3.201 19.138 1.00 95.75 187 GLY A N 1
ATOM 1428 C CA . GLY A 1 187 ? -8.358 -1.855 19.260 1.00 95.75 187 GLY A CA 1
ATOM 1429 C C . GLY A 1 187 ? -8.324 -1.099 17.936 1.00 95.75 187 GLY A C 1
ATOM 1430 O O . GLY A 1 187 ? -9.116 -1.345 17.022 1.00 95.75 187 GLY A O 1
ATOM 1431 N N . ARG A 1 188 ? -7.411 -0.131 17.847 1.00 96.62 188 ARG A N 1
ATOM 1432 C CA . ARG A 1 188 ? -7.279 0.785 16.712 1.00 96.62 188 ARG A CA 1
ATOM 1433 C C . ARG A 1 188 ? -5.816 0.948 16.324 1.00 96.62 188 ARG A C 1
ATOM 1435 O O . ARG A 1 188 ? -4.967 1.142 17.186 1.00 96.62 188 ARG A O 1
ATOM 1442 N N . MET A 1 189 ? -5.562 0.907 15.025 1.00 98.06 189 MET A N 1
ATOM 1443 C CA . MET A 1 189 ? -4.305 1.293 14.396 1.00 98.06 189 MET A CA 1
ATOM 1444 C C . MET A 1 189 ? -4.597 2.479 13.480 1.00 98.06 189 MET A C 1
ATOM 1446 O O . MET A 1 189 ? -5.344 2.336 12.513 1.00 98.06 189 MET A O 1
ATOM 1450 N N . ASP A 1 190 ? -4.037 3.638 13.809 1.00 97.62 190 ASP A N 1
ATOM 1451 C CA . ASP A 1 190 ? -4.168 4.859 13.020 1.00 97.62 190 ASP A CA 1
ATOM 1452 C C . ASP A 1 190 ? -2.851 5.096 12.273 1.00 97.62 190 ASP A C 1
ATOM 1454 O O . ASP A 1 190 ? -1.799 5.291 12.884 1.00 97.62 190 ASP A O 1
ATOM 1458 N N . LEU A 1 191 ? -2.902 5.023 10.944 1.00 97.56 191 LEU A N 1
ATOM 1459 C CA . LEU A 1 191 ? -1.772 5.293 10.063 1.00 97.56 191 LEU A CA 1
ATOM 1460 C C . LEU A 1 191 ? -1.888 6.742 9.578 1.00 97.56 191 LEU A C 1
ATOM 1462 O O . LEU A 1 191 ? -2.741 7.049 8.747 1.00 97.56 191 LEU A O 1
ATOM 1466 N 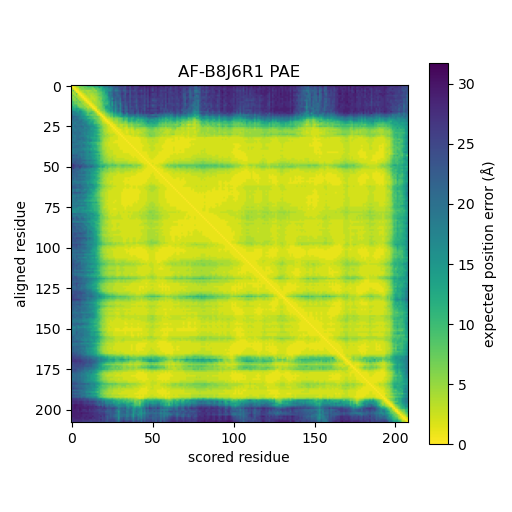N . ASP A 1 192 ? -1.061 7.626 10.135 1.00 95.81 192 ASP A N 1
ATOM 1467 C CA . ASP A 1 192 ? -1.131 9.077 9.921 1.00 95.81 192 ASP A CA 1
ATOM 1468 C C . ASP A 1 192 ? -0.315 9.523 8.696 1.00 95.81 192 ASP A C 1
ATOM 1470 O O . ASP A 1 192 ? 0.918 9.474 8.696 1.00 95.81 192 ASP A O 1
ATOM 1474 N N . PHE A 1 193 ? -1.010 9.975 7.651 1.00 94.25 193 PHE A N 1
ATOM 1475 C CA . PHE A 1 193 ? -0.422 10.485 6.409 1.00 94.25 193 PHE A CA 1
ATOM 1476 C C . PHE A 1 193 ? -0.222 12.009 6.414 1.00 94.25 193 PHE A C 1
ATOM 1478 O O . PHE A 1 193 ? 0.309 12.555 5.450 1.00 94.25 193 PHE A O 1
ATOM 1485 N N . GLY A 1 194 ? -0.578 12.702 7.499 1.00 88.62 194 GLY A N 1
ATOM 1486 C CA . GLY A 1 194 ? -0.265 14.117 7.718 1.00 88.62 194 GLY A CA 1
ATOM 1487 C C . GLY A 1 194 ? 1.149 14.375 8.244 1.00 88.62 194 GLY A C 1
ATOM 1488 O O . GLY A 1 194 ? 1.640 15.500 8.161 1.00 88.62 194 GLY A O 1
ATOM 1489 N N . VAL A 1 195 ? 1.826 13.344 8.756 1.00 79.25 195 VAL A N 1
ATOM 1490 C CA . VAL A 1 195 ? 3.199 13.433 9.275 1.00 79.25 195 VAL A CA 1
ATOM 1491 C C . VAL A 1 195 ? 4.177 12.834 8.266 1.00 79.25 195 VAL A C 1
ATOM 1493 O O . VAL A 1 195 ? 3.946 11.744 7.739 1.00 79.25 195 VAL A O 1
ATOM 1496 N N . VAL A 1 196 ? 5.280 13.537 7.987 1.00 70.88 196 VAL A N 1
ATOM 1497 C CA . VAL A 1 196 ? 6.386 13.010 7.170 1.00 70.88 196 VAL A CA 1
ATOM 1498 C C . VAL A 1 196 ? 7.042 11.853 7.934 1.00 70.88 196 VAL A C 1
ATOM 1500 O O . VAL A 1 196 ? 7.383 12.033 9.104 1.00 70.88 196 VAL A O 1
ATOM 1503 N N . PRO A 1 197 ? 7.211 10.664 7.329 1.00 65.69 197 PRO A N 1
ATOM 1504 C CA . PRO A 1 197 ? 7.770 9.526 8.039 1.00 65.69 197 PRO A CA 1
ATOM 1505 C C . PRO A 1 197 ? 9.243 9.792 8.379 1.00 65.69 197 PRO A C 1
ATOM 1507 O O . PRO A 1 197 ? 10.032 10.171 7.518 1.00 65.69 197 PRO A O 1
ATOM 1510 N N . GLU A 1 198 ? 9.619 9.576 9.641 1.00 57.81 198 GLU A N 1
ATOM 1511 C CA . GLU A 1 198 ? 11.023 9.575 10.060 1.00 57.81 198 GLU A CA 1
ATOM 1512 C C . GLU A 1 198 ? 11.772 8.444 9.323 1.00 57.81 198 GLU A C 1
ATOM 1514 O O . GLU A 1 198 ? 11.334 7.289 9.391 1.00 57.81 198 GLU A O 1
ATOM 1519 N N . PRO A 1 199 ? 12.912 8.716 8.658 1.00 51.03 199 PRO A N 1
ATOM 1520 C CA . PRO A 1 199 ? 13.606 7.746 7.800 1.00 51.03 199 PRO A CA 1
ATOM 1521 C C . PRO A 1 199 ? 14.206 6.525 8.534 1.00 51.03 199 PRO A C 1
ATOM 1523 O O . PRO A 1 199 ? 14.837 5.680 7.913 1.00 51.03 199 PRO A O 1
ATOM 1526 N N . SER A 1 200 ? 14.026 6.382 9.852 1.00 45.22 200 SER A N 1
ATOM 1527 C CA . SER A 1 200 ? 14.823 5.475 10.696 1.00 45.22 200 SER A CA 1
ATOM 1528 C C . SER A 1 200 ? 14.090 4.274 11.317 1.00 45.22 200 SER A C 1
ATOM 1530 O O . SER A 1 200 ? 14.644 3.643 12.213 1.00 45.22 200 SER A O 1
ATOM 1532 N N . ARG A 1 201 ? 12.869 3.913 10.885 1.00 48.97 201 ARG A N 1
ATOM 1533 C CA . ARG A 1 201 ? 12.165 2.719 11.434 1.00 48.97 201 ARG A CA 1
ATOM 1534 C C . ARG A 1 201 ? 11.615 1.706 10.434 1.00 48.97 201 ARG A C 1
ATOM 1536 O O . ARG A 1 201 ? 11.262 0.607 10.848 1.00 48.97 201 ARG A O 1
ATOM 1543 N N . LEU A 1 202 ? 11.511 2.039 9.150 1.00 51.44 202 LEU A N 1
ATOM 1544 C CA . LEU A 1 202 ? 10.988 1.105 8.140 1.00 51.44 202 LEU A CA 1
ATOM 1545 C C . LEU A 1 202 ? 12.095 0.396 7.348 1.00 51.44 202 LEU A C 1
ATOM 1547 O O . LEU A 1 202 ? 11.846 -0.665 6.787 1.00 51.44 202 LEU A O 1
ATOM 1551 N N . GLU A 1 203 ? 13.308 0.954 7.326 1.00 48.84 203 GLU A N 1
ATOM 1552 C CA . GLU A 1 203 ? 14.415 0.4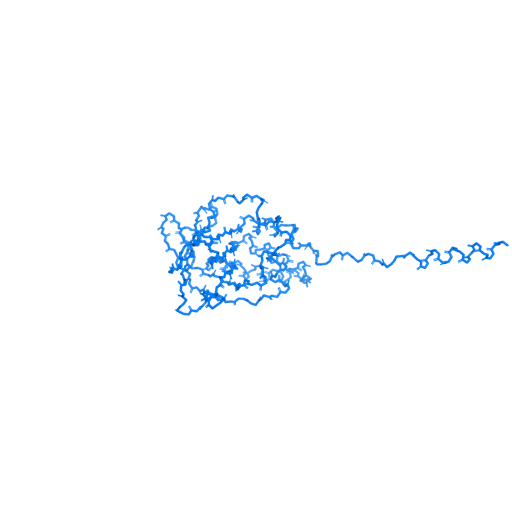69 6.486 1.00 48.84 203 GLU A CA 1
ATOM 1553 C C . GLU A 1 203 ? 15.581 -0.147 7.275 1.00 48.84 203 GLU A C 1
ATOM 1555 O O . GLU A 1 203 ? 16.457 -0.771 6.682 1.00 48.84 203 GLU A O 1
ATOM 1560 N N . SER A 1 204 ? 15.606 0.016 8.601 1.00 44.84 204 SER A N 1
ATOM 1561 C CA . SER A 1 204 ? 16.755 -0.323 9.449 1.00 44.84 204 SER A CA 1
ATOM 1562 C C . SER A 1 204 ? 16.650 -1.663 10.175 1.00 44.84 204 SER A C 1
ATOM 1564 O O . SER A 1 204 ? 17.504 -1.929 11.017 1.00 44.84 204 SER A O 1
ATOM 1566 N N . ASP A 1 205 ? 15.629 -2.478 9.904 1.00 40.44 205 ASP A N 1
ATOM 1567 C CA . ASP A 1 205 ? 15.516 -3.809 10.503 1.00 40.44 205 ASP A CA 1
ATOM 1568 C C . ASP A 1 205 ? 15.890 -4.884 9.469 1.00 40.44 205 ASP A C 1
ATOM 1570 O O . ASP A 1 205 ? 15.066 -5.231 8.620 1.00 40.44 205 ASP A O 1
ATOM 1574 N N . PRO A 1 206 ? 17.155 -5.343 9.442 1.00 41.25 206 PRO A N 1
ATOM 1575 C CA . PRO A 1 206 ? 17.578 -6.451 8.594 1.00 41.25 206 PRO A CA 1
ATOM 1576 C C . PRO A 1 206 ? 17.128 -7.823 9.126 1.00 41.25 206 PRO A C 1
ATOM 1578 O O . PRO A 1 206 ? 17.350 -8.808 8.424 1.00 41.25 206 PRO A O 1
ATOM 1581 N N . ASP A 1 207 ? 16.518 -7.885 10.318 1.00 34.53 207 ASP A N 1
ATOM 1582 C CA . ASP A 1 207 ? 16.102 -9.122 10.994 1.00 34.53 207 ASP A CA 1
ATOM 1583 C C . ASP A 1 207 ? 14.564 -9.316 11.027 1.00 34.53 207 ASP A C 1
ATOM 1585 O O . ASP A 1 207 ? 14.045 -10.071 11.856 1.00 34.53 207 ASP A O 1
ATOM 1589 N N . LEU A 1 208 ? 13.838 -8.694 10.085 1.00 39.66 208 LEU A N 1
ATOM 1590 C CA . LEU A 1 208 ? 12.455 -9.048 9.719 1.00 39.66 208 LEU A CA 1
ATOM 1591 C C . LEU A 1 208 ? 12.365 -9.570 8.280 1.00 39.66 208 LEU A C 1
ATOM 1593 O O . LEU A 1 208 ? 12.865 -8.878 7.362 1.00 39.66 208 LEU A O 1
#

Sequence (208 aa):
MRLRALAAAALALALAGCPFHPRQPVPGPREGEWSDLRAAATRRATLYDGLEHRATATATHLGLPEREARVRRLAAWLGWTAAELDARLATERAEAAAGEEFLLALYTANGKQNDLDAPRSIWRVAVRTDEGELLAAKVEVLDVDATLTGLFPYVGTFDVVYRVRFPSASPPLEGRPYVLAITSALGRMDLDFGVVPEPSRLESDPDL

Foldseek 3Di:
DVVVVVVVVVVVVVPPDDPPPPDPDPPFLCDDDLNVLQLQQKFKWWDDDVPDTFKIKIKGKCALSNQLVLLVVCCSRVVDDPVVSVVSNVVSVVVNVFFIKMKMWMAGPPLVQLPPQDPPRQKWKWKQDPVGIWGFPHKDWDDDDPSNCRSPVLRDPRITIIITTTGADVVHPPPDWMWTWIQGPSGITTTTSRDGDDPPDRPPDPPD